Protein AF-A0A929DFJ7-F1 (afdb_monomer)

Nearest PDB structures (foldseek):
  2a3v-assembly1_A  TM=4.632E-01  e=2.249E-17  Vibrio cholerae O1 biovar El Tor str. N16961
  2a3v-assembly1_C  TM=4.633E-01  e=2.685E-17  Vibrio cholerae O1 biovar El Tor str. N16961
  2a3v-assembly1_D  TM=4.480E-01  e=7.771E-17  Vibrio cholerae O1 biovar El Tor str. N16961
  5hxy-assembly5_E  TM=3.734E-01  e=2.851E-05  Thermoplasma acidophilum DSM 1728
  3qne-assembly1_A  TM=3.179E-01  e=8.257E+00  Candida albicans

Structure (mmCIF, N/CA/C/O backbone):
data_AF-A0A929DFJ7-F1
#
_entry.id   AF-A0A929DFJ7-F1
#
loop_
_atom_site.group_PDB
_atom_site.id
_atom_site.type_symbol
_atom_site.label_atom_id
_atom_site.label_alt_id
_atom_site.label_comp_id
_atom_site.label_asym_id
_atom_site.label_entity_id
_atom_site.label_seq_id
_atom_site.pdbx_PDB_ins_code
_atom_site.Cartn_x
_atom_site.Cartn_y
_atom_site.Cartn_z
_atom_site.occupancy
_atom_site.B_iso_or_equiv
_atom_site.auth_seq_id
_atom_site.auth_comp_id
_atom_site.auth_asym_id
_atom_site.auth_atom_id
_atom_site.pdbx_PDB_model_num
ATOM 1 N N . MET A 1 1 ? -29.737 11.968 13.300 1.00 47.75 1 MET A N 1
ATOM 2 C CA . MET A 1 1 ? -29.524 11.454 14.674 1.00 47.75 1 MET A CA 1
ATOM 3 C C . MET A 1 1 ? -29.136 12.636 15.548 1.00 47.75 1 MET A C 1
ATOM 5 O O . MET A 1 1 ? -28.123 13.249 15.239 1.00 47.75 1 MET A O 1
ATOM 9 N N . LYS A 1 2 ? -29.942 12.999 16.561 1.00 43.44 2 LYS A N 1
ATOM 10 C CA . LYS A 1 2 ? -29.538 13.991 17.579 1.00 43.44 2 LYS A CA 1
ATOM 11 C C . LYS A 1 2 ? -28.162 13.581 18.127 1.00 43.44 2 LYS A C 1
ATOM 13 O O . LYS A 1 2 ? -27.979 12.415 18.476 1.00 43.44 2 LYS A O 1
ATOM 18 N N . GLY A 1 3 ? -27.198 14.500 18.075 1.00 60.75 3 GLY A N 1
ATOM 19 C CA . GLY A 1 3 ? -25.785 14.231 18.338 1.00 60.75 3 GLY A CA 1
ATOM 20 C C . GLY A 1 3 ? -25.568 13.772 19.775 1.00 60.75 3 GLY A C 1
ATOM 21 O O . GLY A 1 3 ? -25.899 14.485 20.719 1.00 60.75 3 GLY A O 1
ATOM 22 N N . SER A 1 4 ? -25.063 12.549 19.954 1.00 79.44 4 SER A N 1
ATOM 23 C CA . SER A 1 4 ? -24.524 12.142 21.250 1.00 79.44 4 SER A CA 1
ATOM 24 C C . SER A 1 4 ? -23.333 13.047 21.546 1.00 79.44 4 SER A C 1
ATOM 26 O O . SER A 1 4 ? -22.370 13.040 20.776 1.00 79.44 4 SER A O 1
ATOM 28 N N . LYS A 1 5 ? -23.386 13.785 22.665 1.00 86.69 5 LYS A N 1
ATOM 29 C CA . LYS A 1 5 ? -22.307 14.689 23.106 1.00 86.69 5 LYS A CA 1
ATOM 30 C C . LYS A 1 5 ? -20.941 13.993 23.099 1.00 86.69 5 LYS A C 1
ATOM 32 O O . LYS A 1 5 ? -19.937 14.602 22.750 1.00 86.69 5 LYS A O 1
ATOM 37 N N . PHE A 1 6 ? -20.914 12.697 23.419 1.00 88.25 6 PHE A N 1
ATOM 38 C CA . PHE A 1 6 ? -19.699 11.889 23.370 1.00 88.25 6 PHE A CA 1
ATOM 39 C C . PHE A 1 6 ? -19.176 11.688 21.940 1.00 88.25 6 PHE A C 1
ATOM 41 O O . PHE A 1 6 ? -17.994 11.895 21.685 1.00 88.25 6 PHE A O 1
ATOM 48 N N . LEU A 1 7 ? -20.042 11.331 20.986 1.00 89.44 7 LEU A N 1
ATOM 49 C CA . LEU A 1 7 ? -19.624 11.146 19.591 1.00 89.44 7 LEU A CA 1
ATOM 50 C C . LEU A 1 7 ? -19.172 12.460 18.948 1.00 89.44 7 LEU A C 1
ATOM 52 O O . LEU A 1 7 ? -18.262 12.444 18.123 1.00 89.44 7 LEU A O 1
ATOM 56 N N . ASP A 1 8 ? -19.778 13.585 19.324 1.00 91.25 8 ASP A N 1
ATOM 57 C CA . ASP A 1 8 ? -19.361 14.905 18.846 1.00 91.25 8 ASP A CA 1
ATOM 58 C C . ASP A 1 8 ? -17.976 15.282 19.379 1.00 91.25 8 ASP A C 1
ATOM 60 O O . ASP A 1 8 ? -17.119 15.696 18.599 1.00 91.25 8 ASP A O 1
ATOM 64 N N . HIS A 1 9 ? -17.702 15.003 20.656 1.00 91.44 9 HIS A N 1
ATOM 65 C CA . HIS A 1 9 ? -16.363 15.161 21.220 1.00 91.44 9 HIS A CA 1
ATOM 66 C C . HIS A 1 9 ? -15.326 14.256 20.532 1.00 91.44 9 HIS A C 1
ATOM 68 O O . HIS A 1 9 ? -14.227 14.697 20.202 1.00 91.44 9 HIS A O 1
ATOM 74 N N . VAL A 1 10 ? -15.671 12.998 20.225 1.00 92.19 10 VAL A N 1
ATOM 75 C CA . VAL A 1 10 ? -14.776 12.101 19.470 1.00 92.19 10 VAL A CA 1
ATOM 76 C C . VAL A 1 10 ? -14.463 12.679 18.085 1.00 92.19 10 VAL A C 1
ATOM 78 O O . VAL A 1 10 ? -13.304 12.661 17.671 1.00 92.19 10 VAL A O 1
ATOM 81 N N . ARG A 1 11 ? -15.458 13.224 17.367 1.00 93.19 11 ARG A N 1
ATOM 82 C CA . ARG A 1 11 ? -15.234 13.878 16.063 1.00 93.19 11 ARG A CA 1
ATOM 83 C C . ARG A 1 11 ? -14.293 15.069 16.183 1.00 93.19 11 ARG A C 1
ATOM 85 O O . ARG A 1 11 ? -13.397 15.208 15.355 1.00 93.19 11 ARG A O 1
ATOM 92 N N . GLU A 1 12 ? -14.479 15.900 17.202 1.00 92.56 12 GLU A N 1
ATOM 93 C CA . GLU A 1 12 ? -13.611 17.043 17.475 1.00 92.56 12 GLU A CA 1
ATOM 94 C C . GLU A 1 12 ? -12.159 16.593 17.676 1.00 92.56 12 GLU A C 1
ATOM 96 O O . GLU A 1 12 ? -11.268 17.057 16.970 1.00 92.56 12 GLU A O 1
ATOM 101 N N . VAL A 1 13 ? -11.924 15.593 18.532 1.00 92.81 13 VAL A N 1
ATOM 102 C CA . VAL A 1 13 ? -10.574 15.060 18.777 1.00 92.81 13 VAL A CA 1
ATOM 103 C C . VAL A 1 13 ? -9.962 14.457 17.506 1.00 92.81 13 VAL A C 1
ATOM 105 O O . VAL A 1 13 ? -8.772 14.656 17.247 1.00 92.81 13 VAL A O 1
ATOM 108 N N . ILE A 1 14 ? -10.743 13.753 16.677 1.00 92.38 14 ILE A N 1
ATOM 109 C CA . ILE A 1 14 ? -10.272 13.221 15.384 1.00 92.38 14 ILE A CA 1
ATOM 110 C C . ILE A 1 14 ? -9.817 14.359 14.460 1.00 92.38 14 ILE A C 1
ATOM 112 O O . ILE A 1 14 ? 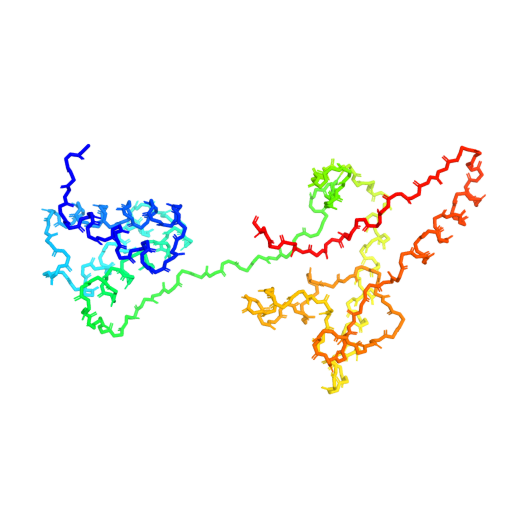-8.740 14.268 13.862 1.00 92.38 14 ILE A O 1
ATOM 116 N N . ARG A 1 15 ? -10.601 15.438 14.369 1.00 92.00 15 ARG A N 1
ATOM 117 C CA . ARG A 1 15 ? -10.291 16.603 13.527 1.00 92.00 15 ARG A CA 1
ATOM 118 C C . ARG A 1 15 ? -9.073 17.371 14.028 1.00 92.00 15 ARG A C 1
ATOM 120 O O . ARG A 1 15 ? -8.226 17.730 13.216 1.00 92.00 15 ARG A O 1
ATOM 127 N N . THR A 1 16 ? -8.928 17.535 15.342 1.00 91.06 16 THR A N 1
ATOM 128 C CA . THR A 1 16 ? -7.747 18.159 15.964 1.00 91.06 16 THR A CA 1
ATOM 129 C C . THR A 1 16 ? -6.472 17.349 15.723 1.00 91.06 16 THR A C 1
ATOM 131 O O . THR A 1 16 ? -5.389 17.911 15.623 1.00 91.06 16 THR A O 1
ATOM 134 N N . ASN A 1 17 ? -6.581 16.027 15.557 1.00 87.81 17 ASN A N 1
ATOM 135 C CA . ASN A 1 17 ? -5.455 15.176 15.157 1.00 87.81 17 ASN A CA 1
ATOM 136 C C . ASN A 1 17 ? -5.257 15.117 13.623 1.00 87.81 17 ASN A C 1
ATOM 138 O O . ASN A 1 17 ? -4.502 14.273 13.141 1.00 87.81 17 ASN A O 1
ATOM 142 N N . HIS A 1 18 ? -5.920 15.992 12.856 1.00 86.44 18 HIS A N 1
ATOM 143 C CA . HIS A 1 18 ? -5.807 16.124 11.397 1.00 86.44 18 HIS A CA 1
ATOM 144 C C . HIS A 1 18 ? -6.069 14.832 10.607 1.00 86.44 18 HIS A C 1
ATOM 146 O O . HIS A 1 18 ? -5.532 14.630 9.514 1.00 86.44 18 HIS A O 1
ATOM 152 N N . PHE A 1 19 ? -6.908 13.940 11.133 1.00 85.62 19 PHE A N 1
ATOM 153 C CA . PHE A 1 19 ? -7.337 12.772 10.373 1.00 85.62 19 PHE A CA 1
ATOM 154 C C . PHE A 1 19 ? -8.293 13.165 9.243 1.00 85.62 19 PHE A C 1
ATOM 156 O O . PHE A 1 19 ? -9.029 14.149 9.321 1.00 85.62 19 PHE A O 1
ATOM 163 N N . SER A 1 20 ? -8.308 12.359 8.179 1.00 87.88 20 SER A N 1
ATOM 164 C CA . SER A 1 20 ? -9.220 12.576 7.057 1.00 87.88 20 SER A CA 1
ATOM 165 C C . SER A 1 20 ? -10.680 12.386 7.475 1.00 87.88 20 SER A C 1
ATOM 167 O O . SER A 1 20 ? -11.007 11.553 8.324 1.00 87.88 20 SER A O 1
ATOM 169 N N . TYR A 1 21 ? -11.591 13.060 6.774 1.00 86.56 21 TYR A N 1
ATOM 170 C CA . TYR A 1 21 ? -13.033 12.890 6.974 1.00 86.56 21 TYR A CA 1
ATOM 171 C C . TYR A 1 21 ? -13.514 11.438 6.768 1.00 86.56 21 TYR A C 1
ATOM 173 O O . TYR A 1 21 ? -14.441 10.968 7.429 1.00 86.56 21 TYR A O 1
ATOM 181 N N . SER A 1 22 ? -12.860 10.681 5.881 1.00 82.69 22 SER A N 1
ATOM 182 C CA . SER A 1 22 ? -13.127 9.247 5.710 1.00 82.69 22 SER A CA 1
ATOM 183 C C . SER A 1 22 ? -12.739 8.422 6.943 1.00 82.69 22 SER A C 1
ATOM 185 O O . SER A 1 22 ? -13.452 7.479 7.298 1.00 82.69 22 SER A O 1
ATOM 187 N N . THR A 1 23 ? -11.652 8.795 7.623 1.00 88.12 23 THR A N 1
ATOM 188 C CA . THR A 1 2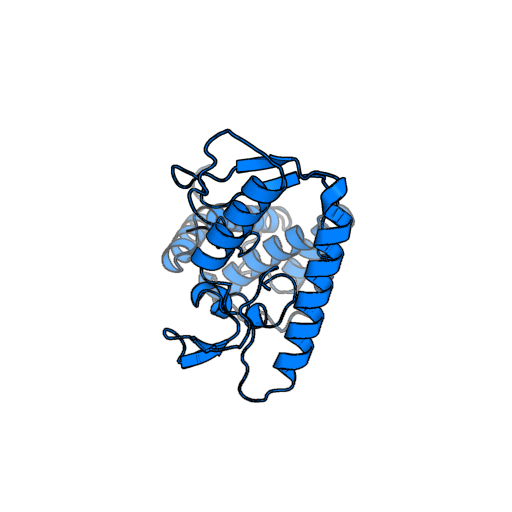3 ? -11.221 8.166 8.879 1.00 88.12 23 THR A CA 1
ATOM 189 C C . THR A 1 23 ? -12.208 8.490 9.994 1.00 88.12 23 THR A C 1
ATOM 191 O O . THR A 1 23 ? -12.644 7.574 10.683 1.00 88.12 23 THR A O 1
ATOM 194 N N . GLU A 1 24 ? -12.655 9.749 10.095 1.00 92.00 24 GLU A N 1
ATOM 195 C CA . GLU A 1 24 ? -13.706 10.169 11.035 1.00 92.00 24 GLU A CA 1
ATOM 196 C C . GLU A 1 24 ? -14.967 9.310 10.887 1.00 92.00 24 GLU A C 1
ATOM 198 O O . GLU A 1 24 ? -15.411 8.690 11.853 1.00 92.00 24 GLU A O 1
ATOM 203 N N . LYS A 1 25 ? -15.510 9.199 9.666 1.00 92.56 25 LYS A N 1
ATOM 204 C CA . LYS A 1 25 ? -16.691 8.363 9.397 1.00 92.56 25 LYS A CA 1
ATOM 205 C C . LYS A 1 25 ? -16.478 6.917 9.831 1.00 92.56 25 LYS A C 1
ATOM 207 O O . LYS A 1 25 ? -17.328 6.348 10.512 1.00 92.56 25 LYS A O 1
ATOM 212 N N . THR A 1 26 ? -15.344 6.339 9.444 1.00 93.62 26 THR A N 1
ATOM 213 C CA . THR A 1 26 ? -15.020 4.938 9.734 1.00 93.62 26 THR A CA 1
ATOM 214 C C . THR A 1 26 ? -14.926 4.696 11.238 1.00 93.62 26 THR A C 1
ATOM 216 O O . THR A 1 26 ? -15.515 3.746 11.748 1.00 93.62 26 THR A O 1
ATOM 219 N N . TYR A 1 27 ? -14.240 5.578 11.964 1.00 94.56 27 TYR A N 1
ATOM 220 C CA . TYR A 1 27 ? -14.013 5.427 13.399 1.00 94.56 27 TYR A CA 1
ATOM 221 C C . TYR A 1 27 ? -15.307 5.589 14.188 1.00 94.56 27 TYR A C 1
ATOM 223 O O . TYR A 1 27 ? -15.597 4.776 15.063 1.00 94.56 27 TYR A O 1
ATOM 231 N N . ILE A 1 28 ? -16.128 6.579 13.830 1.00 94.75 28 ILE A N 1
ATOM 232 C CA . ILE A 1 28 ? -17.435 6.783 14.458 1.00 94.75 28 ILE A CA 1
ATOM 233 C C . ILE A 1 28 ? -18.355 5.581 14.224 1.00 94.75 28 ILE A C 1
ATOM 235 O O . ILE A 1 28 ? -19.050 5.167 15.148 1.00 94.75 28 ILE A O 1
ATOM 239 N N . ILE A 1 29 ? -18.345 4.984 13.027 1.00 94.81 29 ILE A N 1
ATOM 240 C CA . ILE A 1 29 ? -19.134 3.777 12.743 1.00 94.81 29 ILE A CA 1
ATOM 241 C C . ILE A 1 29 ? -18.686 2.606 13.624 1.00 94.81 29 ILE A C 1
ATOM 243 O O . ILE A 1 29 ? -19.536 1.905 14.175 1.00 94.81 29 ILE A O 1
ATOM 247 N N . TRP A 1 30 ? -17.378 2.382 13.773 1.00 96.00 30 TRP A N 1
ATOM 248 C CA . TRP A 1 30 ? -16.870 1.290 14.608 1.00 96.00 30 TRP A CA 1
ATOM 249 C C . TRP A 1 30 ? -17.153 1.502 16.090 1.00 96.00 30 TRP A C 1
ATOM 251 O O . TRP A 1 30 ? -17.628 0.578 16.744 1.00 96.00 30 TRP A O 1
ATOM 261 N N . LEU A 1 31 ? -16.960 2.721 16.590 1.00 94.44 31 LEU A N 1
ATOM 262 C CA . LEU A 1 31 ? -17.297 3.081 17.964 1.00 94.44 31 LEU A CA 1
ATOM 263 C C . LEU A 1 31 ? -18.794 2.904 18.243 1.00 94.44 31 LEU A C 1
ATOM 265 O O . LEU A 1 31 ? -19.176 2.341 19.261 1.00 94.44 31 LEU A O 1
ATOM 269 N N . TYR A 1 32 ? -19.652 3.339 17.320 1.00 93.19 32 TYR A N 1
ATOM 270 C CA . TYR A 1 32 ? -21.097 3.172 1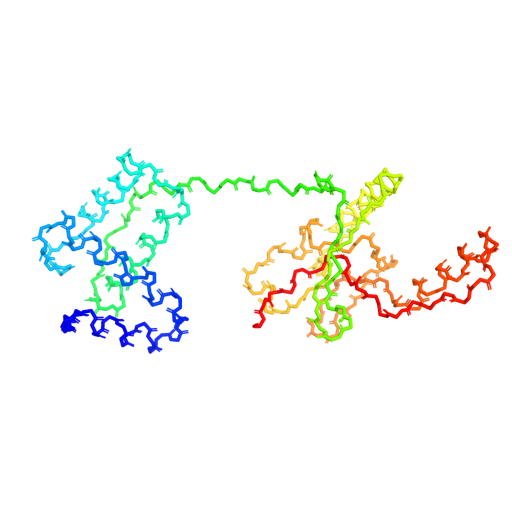7.455 1.00 93.19 32 TYR A CA 1
ATOM 271 C C . TYR A 1 32 ? -21.507 1.694 17.497 1.00 93.19 32 TYR A C 1
ATOM 273 O O . TYR A 1 32 ? -22.329 1.306 18.323 1.00 93.19 32 TYR A O 1
ATOM 281 N N . ARG A 1 33 ? -20.907 0.854 16.643 1.00 94.12 33 ARG A N 1
ATOM 282 C CA . ARG A 1 33 ? -21.143 -0.599 16.645 1.00 94.12 33 ARG A CA 1
ATOM 283 C C . ARG A 1 33 ? -20.689 -1.258 17.943 1.00 94.12 33 ARG A C 1
ATOM 285 O O . ARG A 1 33 ? -21.398 -2.125 18.435 1.00 94.12 33 ARG A O 1
ATOM 292 N N . PHE A 1 34 ? -19.551 -0.833 18.481 1.00 94.75 34 PHE A N 1
ATOM 293 C CA . PHE A 1 34 ? -19.037 -1.310 19.761 1.00 94.75 34 PHE A CA 1
ATOM 294 C C . PHE A 1 34 ? -19.986 -0.969 20.917 1.00 94.75 34 PHE A C 1
ATOM 296 O O . PHE A 1 34 ? -20.377 -1.855 21.665 1.00 94.75 34 PHE A O 1
ATOM 303 N N . ILE A 1 35 ? -20.447 0.285 20.995 1.00 93.31 35 ILE A N 1
ATOM 304 C CA . ILE A 1 35 ? -21.404 0.732 22.020 1.00 93.31 35 ILE A CA 1
ATOM 305 C C . ILE A 1 35 ? -22.721 -0.048 21.926 1.00 93.31 35 ILE A C 1
ATOM 307 O O . ILE A 1 35 ? -23.288 -0.427 22.942 1.00 93.31 35 ILE A O 1
ATOM 311 N N . ILE A 1 36 ? -23.227 -0.303 20.715 1.00 93.25 36 ILE A N 1
ATOM 312 C CA . ILE A 1 36 ? -24.459 -1.089 20.541 1.00 93.25 36 ILE A CA 1
ATOM 313 C C . ILE A 1 36 ? -24.272 -2.544 20.958 1.00 93.25 36 ILE A C 1
ATOM 315 O O . ILE A 1 36 ? -25.187 -3.111 21.546 1.00 93.25 36 ILE A O 1
ATOM 319 N N . PHE A 1 37 ? -23.128 -3.143 20.629 1.00 94.12 37 PHE A N 1
ATOM 320 C CA . PHE A 1 37 ? -22.833 -4.530 20.974 1.00 94.12 37 PHE A CA 1
ATOM 321 C C . PHE A 1 37 ? -22.843 -4.747 22.494 1.00 94.12 37 PHE A C 1
ATOM 323 O O . PHE A 1 37 ? -23.408 -5.728 22.960 1.00 94.12 37 PHE A O 1
ATOM 330 N N . HIS A 1 38 ? -22.339 -3.773 23.252 1.00 94.19 38 HIS A N 1
ATOM 331 C CA . HIS A 1 38 ? -22.349 -3.766 24.718 1.00 94.19 38 HIS A CA 1
ATOM 332 C C . HIS A 1 38 ? -23.559 -3.026 25.303 1.00 94.19 38 HIS A C 1
ATOM 334 O O . HIS A 1 38 ? -23.442 -2.252 26.244 1.00 94.19 38 HIS A O 1
ATOM 340 N N . ASN A 1 39 ? -24.744 -3.198 24.707 1.00 91.50 39 ASN A N 1
ATOM 341 C CA . ASN A 1 39 ? -26.024 -2.704 25.242 1.00 91.50 39 ASN A CA 1
ATOM 342 C C . ASN A 1 39 ? -26.085 -1.201 25.590 1.00 91.50 39 ASN A C 1
ATOM 344 O O . ASN A 1 39 ? -26.872 -0.781 26.437 1.00 91.50 39 ASN A O 1
ATOM 348 N N . LYS A 1 40 ? -25.335 -0.364 24.864 1.00 88.81 40 LYS A N 1
ATOM 349 C CA . LYS A 1 40 ? -25.212 1.091 25.072 1.00 88.81 40 LYS A CA 1
ATOM 350 C C . LYS A 1 40 ? -24.476 1.495 26.352 1.00 88.81 40 LYS A C 1
ATOM 352 O O . LYS A 1 40 ? -24.623 2.642 26.780 1.00 88.81 40 LYS A O 1
ATOM 357 N N . GLU A 1 41 ? -23.661 0.612 26.917 1.00 88.94 41 GLU A N 1
ATOM 358 C CA . GLU A 1 41 ? -22.730 0.984 27.977 1.00 88.94 41 GLU A CA 1
ATOM 359 C C . GLU A 1 41 ? -21.721 2.032 27.494 1.00 88.94 41 GLU A C 1
ATOM 361 O O . GLU A 1 41 ? -21.401 2.150 26.301 1.00 88.94 41 GLU A O 1
ATOM 366 N N . HIS A 1 42 ? -21.246 2.858 28.426 1.00 88.62 42 HIS A N 1
ATOM 367 C CA . HIS A 1 42 ? -20.310 3.915 28.090 1.00 88.62 42 HIS A CA 1
ATOM 368 C C . HIS A 1 42 ? -18.893 3.328 27.954 1.00 88.62 42 HIS A C 1
ATOM 370 O O . HIS A 1 42 ? -18.428 2.655 28.868 1.00 88.62 42 HIS A O 1
ATOM 376 N N . PRO A 1 43 ? -18.118 3.651 26.896 1.00 88.88 43 PRO A N 1
ATOM 377 C CA . PRO A 1 43 ? -16.746 3.145 26.711 1.00 88.88 43 PRO A CA 1
ATOM 378 C C . PRO A 1 43 ? -15.723 3.497 27.800 1.00 88.88 43 PRO A C 1
ATOM 380 O O . PRO A 1 43 ? -14.557 3.158 27.665 1.00 88.88 43 PRO A O 1
ATOM 383 N N . LYS A 1 44 ? -16.125 4.222 28.848 1.00 88.06 44 LYS A N 1
ATOM 384 C CA . LYS A 1 44 ? -15.271 4.501 30.011 1.00 88.06 44 LYS A CA 1
ATOM 385 C C . LYS A 1 44 ? -15.318 3.363 31.024 1.00 88.06 44 LYS A C 1
ATOM 387 O O . LYS A 1 44 ? -14.326 3.150 31.706 1.00 88.06 44 LYS A O 1
ATOM 392 N N . ASP A 1 45 ? -16.446 2.663 31.076 1.00 87.69 45 ASP A N 1
ATOM 393 C CA . ASP A 1 45 ? -16.709 1.565 32.008 1.00 87.69 45 ASP A CA 1
ATOM 394 C C . ASP A 1 45 ? -16.333 0.207 31.391 1.00 87.69 45 ASP A C 1
ATOM 396 O O . ASP A 1 45 ? -16.306 -0.811 32.070 1.00 87.69 45 ASP A O 1
ATOM 400 N N . MET A 1 46 ? -15.994 0.210 30.099 1.00 87.44 46 MET A N 1
ATOM 401 C CA . MET A 1 46 ? -15.537 -0.944 29.334 1.00 87.44 46 MET A CA 1
ATOM 402 C C . MET A 1 46 ? -14.020 -0.883 29.153 1.00 87.44 46 MET A C 1
ATOM 404 O O . MET A 1 46 ? -13.484 0.183 28.848 1.00 87.44 46 MET A O 1
ATOM 408 N N . GLY A 1 47 ? -13.329 -2.011 29.272 1.00 84.50 47 GLY A N 1
ATOM 409 C CA . GLY A 1 47 ? -11.879 -2.128 29.168 1.00 84.50 47 GLY A CA 1
ATOM 410 C C . GLY A 1 47 ? -11.420 -3.080 28.063 1.00 84.50 47 GLY A C 1
ATOM 411 O O . GLY A 1 47 ? -12.003 -3.186 26.982 1.00 84.50 47 GLY A O 1
ATOM 412 N N . THR A 1 48 ? -10.299 -3.753 28.316 1.00 84.25 48 THR A N 1
ATOM 413 C CA . THR A 1 48 ? -9.637 -4.647 27.353 1.00 84.25 48 THR A CA 1
ATOM 414 C C . THR A 1 48 ? -10.478 -5.880 27.019 1.00 84.25 48 THR A C 1
ATOM 416 O O . THR A 1 48 ? -10.483 -6.330 25.869 1.00 84.25 48 THR A O 1
ATOM 419 N N . LYS A 1 49 ? -11.227 -6.394 28.000 1.00 87.56 49 LYS A N 1
ATOM 420 C CA . LYS A 1 49 ? -12.094 -7.568 27.867 1.00 87.56 49 LYS A CA 1
ATOM 421 C C . LYS A 1 49 ? -13.204 -7.330 26.842 1.00 87.56 49 LYS A C 1
ATOM 423 O O . LYS A 1 49 ? -13.336 -8.092 25.887 1.00 87.56 49 LYS A O 1
ATOM 428 N N . GLU A 1 50 ? -13.918 -6.221 26.970 1.00 91.12 50 GLU A N 1
ATOM 429 C CA . GLU A 1 50 ? -15.054 -5.848 26.127 1.00 91.12 50 GLU A CA 1
ATOM 430 C C . GLU A 1 50 ? -14.608 -5.583 24.683 1.00 91.12 50 GLU A C 1
ATOM 432 O O . GLU A 1 50 ? -15.295 -5.948 23.722 1.00 91.12 50 GLU A O 1
ATOM 437 N N . ILE A 1 51 ? -13.423 -4.984 24.504 1.00 89.75 51 ILE A N 1
ATOM 438 C CA . ILE A 1 51 ? -12.804 -4.815 23.182 1.00 89.75 51 ILE A CA 1
ATOM 439 C C . ILE A 1 51 ? -12.510 -6.187 22.562 1.00 89.75 51 ILE A C 1
ATOM 441 O O . ILE A 1 51 ? -12.797 -6.399 21.381 1.00 89.75 51 ILE A O 1
ATOM 445 N N . SER A 1 52 ? -11.960 -7.125 23.339 1.00 88.81 52 SER A N 1
ATOM 446 C CA . SER A 1 52 ? -11.624 -8.467 22.857 1.00 88.81 52 SER A CA 1
ATOM 447 C C . SER A 1 52 ? -12.852 -9.279 22.456 1.00 88.81 52 SER A C 1
ATOM 449 O O . SER A 1 52 ? -12.875 -9.880 21.377 1.00 88.81 52 SER A O 1
ATOM 451 N N . GLU A 1 53 ? -13.910 -9.228 23.261 1.00 91.31 53 GLU A N 1
ATOM 452 C CA . GLU A 1 53 ? -15.191 -9.866 22.957 1.00 91.31 53 GLU A CA 1
ATOM 453 C C . GLU A 1 53 ? -15.785 -9.320 21.654 1.00 91.31 53 GLU A C 1
ATOM 455 O O . GLU A 1 53 ? -16.134 -10.090 20.756 1.00 91.31 53 GLU A O 1
ATOM 460 N N . PHE A 1 54 ? -15.794 -7.995 21.478 1.00 93.06 54 PHE A N 1
ATOM 461 C CA . PHE A 1 54 ? -16.293 -7.375 20.252 1.00 93.06 54 PHE A CA 1
ATOM 462 C C . PHE A 1 54 ? -15.468 -7.757 19.015 1.00 93.06 54 PHE A C 1
ATOM 464 O O . PHE A 1 54 ? -16.020 -8.073 17.958 1.00 93.06 54 PHE A O 1
ATOM 471 N N . LEU A 1 55 ? -14.135 -7.754 19.112 1.00 90.44 55 LEU A N 1
ATOM 472 C CA . LEU A 1 55 ? -13.272 -8.135 17.991 1.00 90.44 55 LEU A CA 1
ATOM 473 C C . LEU A 1 55 ? -13.381 -9.626 17.654 1.00 90.44 55 LEU A C 1
ATOM 475 O O . LEU A 1 55 ? -13.261 -9.984 16.478 1.00 90.44 55 LEU A O 1
ATOM 479 N N . THR A 1 56 ? -13.635 -10.475 18.651 1.00 90.44 56 THR A N 1
ATOM 480 C CA . THR A 1 56 ? -13.891 -11.910 18.470 1.00 90.44 56 THR A CA 1
ATOM 481 C C . THR A 1 56 ? -15.237 -12.139 17.790 1.00 90.44 56 THR A C 1
ATOM 483 O O . THR A 1 56 ? -15.293 -12.861 16.794 1.00 90.44 56 THR A O 1
ATOM 486 N N . TYR A 1 57 ? -16.292 -11.441 18.221 1.00 92.25 57 TYR A N 1
ATOM 487 C CA . TYR A 1 57 ? -17.599 -11.424 17.554 1.00 92.25 57 TYR A CA 1
ATOM 488 C C . TYR A 1 57 ? -17.477 -11.037 16.070 1.00 92.25 57 TYR A C 1
ATOM 490 O O . TYR A 1 57 ? -18.035 -11.694 15.185 1.00 92.25 57 TYR A O 1
ATOM 498 N N . LEU A 1 58 ? -16.684 -10.004 15.761 1.00 91.81 58 LEU A N 1
ATOM 499 C CA . LEU A 1 58 ? -16.454 -9.596 14.375 1.00 91.81 58 LEU A CA 1
ATOM 500 C C . LEU A 1 58 ? -15.776 -10.698 13.542 1.00 91.81 58 LEU A C 1
ATOM 502 O O . LEU A 1 58 ? -16.148 -10.914 12.385 1.00 91.81 58 LEU A O 1
ATOM 506 N N . ALA A 1 59 ? -14.782 -11.381 14.107 1.00 86.38 59 ALA A N 1
ATOM 507 C CA . ALA A 1 59 ? -14.025 -12.409 13.399 1.00 86.38 59 ALA A CA 1
ATOM 508 C C . ALA A 1 59 ? -14.815 -13.713 13.218 1.00 86.38 59 ALA A C 1
ATOM 510 O O . ALA A 1 59 ? -14.811 -14.277 12.125 1.00 86.38 59 ALA A O 1
ATOM 511 N N . VAL A 1 60 ? -15.493 -14.186 14.267 1.00 86.81 60 VAL A N 1
ATOM 512 C CA . VAL A 1 60 ? -16.132 -15.509 14.293 1.00 86.81 60 VAL A CA 1
ATOM 513 C C . VAL A 1 60 ? -17.553 -15.449 13.740 1.00 86.81 60 VAL A C 1
ATOM 515 O O . VAL A 1 60 ? -17.875 -16.162 12.789 1.00 86.81 60 VAL A O 1
ATOM 518 N N . GLU A 1 61 ? -18.396 -14.570 14.281 1.00 86.81 61 GLU A N 1
ATOM 519 C CA . GLU A 1 61 ? -19.814 -14.515 13.912 1.00 86.81 61 GLU A CA 1
ATOM 520 C C . GLU A 1 61 ? -20.041 -13.700 12.643 1.00 86.81 61 GLU A C 1
ATOM 522 O O . GLU A 1 61 ? -20.738 -14.130 11.723 1.00 86.81 61 GLU A O 1
ATOM 527 N N . ARG A 1 62 ? -19.411 -12.523 12.550 1.00 90.38 62 ARG A N 1
ATOM 528 C CA . ARG A 1 62 ? -19.556 -11.645 11.376 1.00 90.38 62 ARG A CA 1
ATOM 529 C C . ARG A 1 62 ? -18.612 -11.996 10.232 1.00 90.38 62 ARG A C 1
ATOM 531 O O . ARG A 1 62 ? -18.759 -11.412 9.157 1.00 90.38 62 ARG A O 1
ATOM 538 N N . LYS A 1 63 ? -17.670 -12.923 10.451 1.00 87.44 63 LYS A N 1
ATOM 539 C CA . LYS A 1 63 ? -16.699 -13.420 9.460 1.00 87.44 63 LYS A CA 1
ATOM 540 C C . LYS A 1 63 ? -16.010 -12.291 8.685 1.00 87.44 63 LYS A C 1
ATOM 542 O O . LYS A 1 63 ? -15.815 -12.380 7.471 1.00 87.44 63 LYS A O 1
ATOM 547 N N . VAL A 1 64 ? -15.689 -11.184 9.364 1.00 87.44 64 VAL A N 1
ATOM 548 C CA . VAL A 1 64 ? -15.094 -10.022 8.692 1.00 87.44 64 VAL A CA 1
ATOM 549 C C . VAL A 1 64 ? -13.651 -10.301 8.279 1.00 87.44 64 VAL A C 1
ATOM 551 O O . VAL A 1 64 ? -12.944 -11.099 8.890 1.00 87.44 64 VAL A O 1
ATOM 554 N N . SER A 1 65 ? -13.178 -9.596 7.249 1.00 84.06 65 SER A N 1
ATOM 555 C CA . SER A 1 65 ? -11.779 -9.704 6.836 1.00 84.06 65 SER A CA 1
ATOM 556 C C . SER A 1 65 ? -10.821 -9.187 7.917 1.00 84.06 65 SER A C 1
ATOM 558 O O . SER A 1 65 ? -11.149 -8.264 8.667 1.00 84.06 65 SER A O 1
ATOM 560 N N . ALA A 1 66 ? -9.583 -9.685 7.896 1.00 81.75 66 ALA A N 1
ATOM 561 C CA . ALA A 1 66 ? -8.465 -9.189 8.702 1.00 81.75 66 ALA A CA 1
ATOM 562 C C . ALA A 1 66 ? -8.338 -7.653 8.688 1.00 81.75 66 ALA A C 1
ATOM 564 O O . ALA A 1 66 ? -8.159 -7.005 9.716 1.00 81.75 66 ALA A O 1
ATOM 565 N N . SER A 1 67 ? -8.468 -7.045 7.503 1.00 79.69 67 SER A N 1
ATOM 566 C CA . SER A 1 67 ? -8.363 -5.592 7.344 1.00 79.69 67 SER A CA 1
ATOM 567 C C . SER A 1 67 ? -9.533 -4.856 7.996 1.00 79.69 67 SER A C 1
ATOM 569 O O . SER A 1 67 ? -9.337 -3.790 8.574 1.00 79.69 67 SER A O 1
ATOM 571 N N . THR A 1 68 ? -10.733 -5.429 7.931 1.00 90.12 68 THR A N 1
ATOM 572 C CA . THR A 1 68 ? -11.938 -4.877 8.555 1.00 90.12 68 THR A CA 1
ATOM 573 C C . THR A 1 68 ? -11.833 -4.920 10.080 1.00 90.12 68 THR A C 1
ATOM 575 O O . THR A 1 68 ? -12.116 -3.916 10.729 1.00 90.12 68 THR A O 1
ATOM 578 N N . GLN A 1 69 ? -11.357 -6.033 10.649 1.00 88.81 69 GLN A N 1
ATOM 579 C CA . GLN A 1 69 ? -11.103 -6.156 12.088 1.00 88.81 69 GLN A CA 1
ATOM 580 C C . GLN A 1 69 ? -10.037 -5.152 12.556 1.00 88.81 69 GLN A C 1
ATOM 582 O O . GLN A 1 69 ? -10.240 -4.459 13.550 1.00 88.81 69 GLN A O 1
ATOM 587 N N . ASN A 1 70 ? -8.951 -4.986 11.792 1.00 87.19 70 ASN A N 1
ATOM 588 C CA . ASN A 1 70 ? -7.910 -3.998 12.096 1.00 87.19 70 ASN A CA 1
ATOM 589 C C . ASN A 1 70 ? -8.441 -2.553 12.081 1.00 87.19 70 ASN A C 1
ATOM 591 O O . ASN A 1 70 ? -7.999 -1.733 12.880 1.00 87.19 70 ASN A O 1
ATOM 595 N N . GLN A 1 71 ? -9.393 -2.216 11.201 1.00 91.44 71 GLN A N 1
ATOM 596 C CA . GLN A 1 71 ? -10.037 -0.895 11.226 1.00 91.44 71 GLN A CA 1
ATOM 597 C C . GLN A 1 71 ? -10.844 -0.677 12.512 1.00 91.44 71 GLN A C 1
ATOM 599 O O . GLN A 1 71 ? -10.777 0.412 13.079 1.00 91.44 71 GLN A O 1
ATOM 604 N N . ALA A 1 72 ? -11.568 -1.700 12.979 1.00 92.75 72 ALA A N 1
ATOM 605 C CA . ALA A 1 72 ? -12.309 -1.642 14.236 1.00 92.75 72 ALA A CA 1
ATOM 606 C C . ALA A 1 72 ? -11.366 -1.487 15.440 1.00 92.75 72 ALA A C 1
ATOM 608 O O . ALA A 1 72 ? -11.551 -0.575 16.241 1.00 92.75 72 ALA A O 1
ATOM 609 N N . LEU A 1 73 ? -10.312 -2.307 15.515 1.00 90.81 73 LEU A N 1
ATOM 610 C CA . LEU A 1 73 ? -9.294 -2.229 16.566 1.00 90.81 73 LEU A CA 1
ATOM 611 C C . LEU A 1 73 ? -8.637 -0.844 16.612 1.00 90.81 73 LEU A C 1
ATOM 613 O O . LEU A 1 73 ? -8.578 -0.227 17.670 1.00 90.81 73 LEU A O 1
ATOM 617 N N . ASN A 1 74 ? -8.192 -0.321 15.466 1.00 90.31 74 ASN A N 1
ATOM 618 C CA . ASN A 1 74 ? -7.547 0.992 15.399 1.00 90.31 74 ASN A CA 1
ATOM 619 C C . ASN A 1 74 ? -8.487 2.130 15.820 1.00 90.31 74 ASN A C 1
ATOM 621 O O . ASN A 1 74 ? -8.045 3.075 16.473 1.00 90.31 74 ASN A O 1
ATOM 625 N N . ALA A 1 75 ? -9.773 2.042 15.464 1.00 93.00 75 ALA A N 1
ATOM 626 C CA . ALA A 1 75 ? -10.774 3.012 15.892 1.00 93.00 75 ALA A CA 1
ATOM 627 C C . ALA A 1 75 ? -10.954 3.000 17.417 1.00 93.00 75 ALA A C 1
ATOM 629 O O . ALA A 1 75 ? -10.922 4.059 18.042 1.00 93.00 75 ALA A O 1
ATOM 630 N N . LEU A 1 76 ? -11.087 1.815 18.021 1.00 92.12 76 LEU A N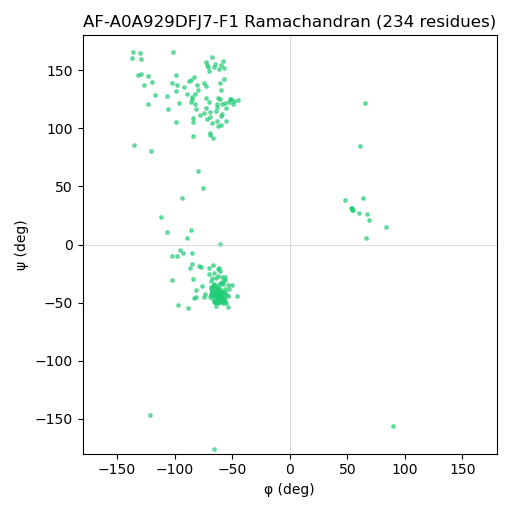 1
ATOM 631 C CA . LEU A 1 76 ? -11.239 1.669 19.471 1.00 92.12 76 LEU A CA 1
ATOM 632 C C . LEU A 1 76 ? -9.971 2.108 20.208 1.00 92.12 76 LEU A C 1
ATOM 634 O O . LEU A 1 76 ? -10.040 2.977 21.073 1.00 92.12 76 LEU A O 1
ATOM 638 N N . ALA A 1 77 ? -8.799 1.623 19.799 1.00 88.94 77 ALA A N 1
ATOM 639 C CA . ALA A 1 77 ? -7.521 2.017 20.386 1.00 88.94 77 ALA A CA 1
ATOM 640 C C . ALA A 1 77 ? -7.298 3.538 20.329 1.00 88.94 77 ALA A C 1
ATOM 642 O O . ALA A 1 77 ? -6.809 4.133 21.290 1.00 88.94 77 ALA A O 1
ATOM 643 N N . PHE A 1 78 ? -7.699 4.195 19.233 1.00 90.31 78 PHE A N 1
ATOM 644 C CA . PHE A 1 78 ? -7.664 5.653 19.137 1.00 90.31 78 PHE A CA 1
ATOM 645 C C . PHE A 1 78 ? -8.560 6.316 20.189 1.00 90.31 78 PHE A C 1
ATOM 647 O O . PHE A 1 78 ? -8.101 7.225 20.877 1.00 90.31 78 PHE A O 1
ATOM 654 N N . VAL A 1 79 ? -9.810 5.872 20.338 1.00 91.00 79 VAL A N 1
ATOM 655 C CA . VAL A 1 79 ? -10.757 6.457 21.302 1.00 91.00 79 VAL A CA 1
ATOM 656 C C . VAL A 1 79 ? -10.230 6.318 22.729 1.00 91.00 79 VAL A C 1
ATOM 658 O O . VAL A 1 79 ? -10.138 7.315 23.443 1.00 91.00 79 VAL A O 1
ATOM 661 N N . TYR A 1 80 ? -9.794 5.126 23.126 1.00 89.81 80 TYR A N 1
ATOM 662 C CA . TYR A 1 80 ? -9.269 4.900 24.473 1.00 89.81 80 TYR A CA 1
ATOM 663 C C . TYR A 1 80 ? -8.002 5.715 24.752 1.00 89.81 80 TYR A C 1
ATOM 665 O O . TYR A 1 80 ? -7.912 6.390 25.777 1.00 89.81 80 TYR A O 1
ATOM 673 N N . LYS A 1 81 ? -7.062 5.752 23.800 1.00 87.38 81 LYS A N 1
ATOM 674 C CA . LYS A 1 81 ? -5.784 6.456 23.968 1.00 87.38 81 LYS A CA 1
ATOM 675 C C . LYS A 1 81 ? -5.907 7.979 23.892 1.00 87.38 81 LYS A C 1
ATOM 677 O O . LYS A 1 81 ? -5.230 8.687 24.632 1.00 87.38 81 LYS A O 1
ATOM 682 N N . LYS A 1 82 ? -6.692 8.502 22.945 1.00 86.50 82 LYS A N 1
ATOM 683 C CA . LYS A 1 82 ? -6.719 9.937 22.604 1.00 86.50 82 LYS A CA 1
ATOM 684 C C . LYS A 1 82 ? -7.920 10.681 23.171 1.00 86.50 82 LYS A C 1
ATOM 686 O O . LYS A 1 82 ? -7.779 11.864 23.457 1.00 86.50 82 LYS A O 1
ATOM 691 N N . VAL A 1 83 ? -9.063 10.015 23.331 1.00 88.25 83 VAL A N 1
ATOM 692 C CA . VAL A 1 83 ? -10.293 10.640 23.842 1.00 88.25 83 VAL A CA 1
ATOM 693 C C . VAL A 1 83 ? -10.443 10.372 25.336 1.00 88.25 83 VAL A C 1
ATOM 695 O O . VAL A 1 83 ? -10.603 11.307 26.111 1.00 88.25 83 VAL A O 1
ATOM 698 N N . LEU A 1 84 ? -10.351 9.107 25.755 1.00 86.62 84 LEU A N 1
ATOM 699 C CA . LEU A 1 84 ? -10.566 8.721 27.155 1.00 86.62 84 LEU A CA 1
ATOM 700 C C . LEU A 1 84 ? -9.305 8.820 28.017 1.00 86.62 84 LEU A C 1
ATOM 702 O O . LEU A 1 84 ? -9.421 8.924 29.232 1.00 86.62 84 LEU A O 1
ATOM 706 N N . LYS A 1 85 ? -8.121 8.826 27.390 1.00 85.62 85 LYS A N 1
ATOM 707 C CA . LYS A 1 85 ? -6.807 8.829 28.056 1.00 85.62 85 LYS A CA 1
ATOM 708 C C . LYS A 1 85 ? -6.642 7.677 29.061 1.00 85.62 85 LYS A C 1
ATOM 710 O O . LYS A 1 85 ? -5.938 7.821 30.053 1.00 85.62 85 LYS A O 1
ATOM 715 N N . ILE A 1 86 ? -7.278 6.540 28.784 1.00 82.69 86 ILE A N 1
ATOM 716 C CA . ILE A 1 86 ? -7.162 5.317 29.581 1.00 82.69 86 ILE A CA 1
ATOM 717 C C . ILE A 1 86 ? -5.994 4.504 29.017 1.00 82.69 86 ILE A C 1
ATOM 719 O O . ILE A 1 86 ? -5.912 4.283 27.804 1.00 82.69 86 ILE A O 1
ATOM 723 N N . THR A 1 87 ? -5.078 4.078 29.886 1.00 72.38 87 THR A N 1
ATOM 724 C CA . THR A 1 87 ? -4.037 3.108 29.539 1.00 72.38 87 THR A CA 1
ATOM 725 C C . THR A 1 87 ? -4.682 1.737 29.445 1.00 72.38 87 THR A C 1
ATOM 727 O O . THR A 1 87 ? -5.188 1.215 30.432 1.00 72.38 87 THR A O 1
ATOM 730 N N . LEU A 1 88 ? -4.713 1.187 28.239 1.00 69.50 88 LEU A N 1
ATOM 731 C CA . LEU A 1 88 ? -5.118 -0.191 28.020 1.00 69.50 88 LEU A CA 1
ATOM 732 C C . LEU A 1 88 ? -3.903 -1.077 28.296 1.00 69.50 88 LEU A C 1
ATOM 734 O O . LEU A 1 88 ? -2.829 -0.790 27.760 1.00 69.50 88 LEU A O 1
ATOM 738 N N . ASP A 1 89 ? -4.077 -2.108 29.120 1.00 66.56 89 ASP A N 1
ATOM 739 C CA . ASP A 1 89 ? -3.047 -3.124 29.339 1.00 66.56 89 ASP A CA 1
ATOM 740 C C . ASP A 1 89 ? -2.694 -3.832 28.025 1.00 66.56 89 ASP A C 1
ATOM 742 O O . ASP A 1 89 ? -3.499 -3.867 27.086 1.00 66.56 89 ASP A O 1
ATOM 746 N N . ASP A 1 90 ? -1.468 -4.357 27.955 1.00 56.00 90 ASP A N 1
ATOM 747 C CA . ASP A 1 90 ? -0.900 -4.933 26.738 1.00 56.00 90 ASP A CA 1
ATOM 748 C C . ASP A 1 90 ? -1.821 -6.028 26.191 1.00 56.00 90 ASP A C 1
ATOM 750 O O . ASP A 1 90 ? -2.127 -7.027 26.845 1.00 56.00 90 ASP A O 1
ATOM 754 N N . PHE A 1 91 ? -2.331 -5.799 24.986 1.00 59.31 91 PHE A N 1
ATOM 755 C CA . PHE A 1 91 ? -3.316 -6.681 24.397 1.00 59.31 91 PHE A CA 1
ATOM 756 C C . PHE A 1 91 ? -2.640 -7.888 23.757 1.00 59.31 91 PHE A C 1
ATOM 758 O O . PHE A 1 91 ? -1.922 -7.740 22.767 1.00 59.31 91 PHE A O 1
ATOM 765 N N . ASP A 1 92 ? -2.977 -9.093 24.209 1.00 46.69 92 ASP A N 1
ATOM 766 C CA . ASP A 1 92 ? -2.616 -10.320 23.497 1.00 46.69 92 ASP A CA 1
ATOM 767 C C . ASP A 1 92 ? -3.592 -10.566 22.327 1.00 46.69 92 ASP A C 1
ATOM 769 O O . ASP A 1 92 ? -4.401 -11.497 22.304 1.00 46.69 92 ASP A O 1
ATOM 773 N N . PHE A 1 93 ? -3.597 -9.652 21.348 1.00 54.31 93 PHE A N 1
ATOM 774 C CA . PHE A 1 93 ? -4.390 -9.816 20.134 1.00 54.31 93 PHE A CA 1
ATOM 775 C C . PHE A 1 93 ? -3.624 -10.634 19.104 1.00 54.31 93 PHE A C 1
ATOM 777 O O . PHE A 1 93 ? -2.584 -10.224 18.583 1.00 54.31 93 PHE A O 1
ATOM 784 N N . LYS A 1 94 ? -4.227 -11.745 18.675 1.00 50.31 94 LYS A N 1
ATOM 785 C CA . LYS A 1 94 ? -3.818 -12.423 17.443 1.00 50.31 94 LYS A CA 1
ATOM 786 C C . LYS A 1 94 ? -4.136 -11.518 16.257 1.00 50.31 94 LYS A C 1
ATOM 788 O O . LYS A 1 94 ? -5.232 -11.569 15.703 1.00 50.31 94 LYS A O 1
ATOM 793 N N . HIS A 1 95 ? -3.170 -10.688 15.863 1.00 50.91 95 HIS A N 1
ATOM 794 C CA . HIS A 1 95 ? -3.249 -9.919 14.629 1.00 50.91 95 HIS A CA 1
ATOM 795 C C . HIS A 1 95 ? -3.654 -10.843 13.486 1.00 50.91 95 HIS A C 1
ATOM 797 O O . HIS A 1 95 ? -2.993 -11.849 13.206 1.00 50.91 95 HIS A O 1
ATOM 803 N N . ALA A 1 96 ? -4.742 -10.492 12.806 1.00 48.16 96 ALA A N 1
ATOM 804 C CA . ALA A 1 96 ? -5.150 -11.227 11.631 1.00 48.16 96 ALA A CA 1
ATOM 805 C C . ALA A 1 96 ? -4.004 -11.171 10.607 1.00 48.16 96 ALA A C 1
ATOM 807 O O . ALA A 1 96 ? -3.553 -10.083 10.230 1.00 48.16 96 ALA A O 1
ATOM 808 N N . LYS A 1 97 ? -3.490 -12.349 10.215 1.00 50.03 97 LYS A N 1
ATOM 809 C CA . LYS A 1 97 ? -2.315 -12.469 9.341 1.00 50.03 97 LYS A CA 1
ATOM 810 C C . LYS A 1 97 ? -2.502 -11.570 8.124 1.00 50.03 97 LYS A C 1
ATOM 812 O O . LYS A 1 97 ? -3.450 -11.734 7.355 1.00 50.03 97 LYS A O 1
ATOM 817 N N . ILE A 1 98 ? -1.575 -10.634 7.940 1.00 50.88 98 ILE A N 1
ATOM 818 C CA . ILE A 1 98 ? -1.492 -9.849 6.713 1.00 50.88 98 ILE A CA 1
ATOM 819 C C . ILE A 1 98 ? -1.266 -10.853 5.584 1.00 50.88 98 ILE A C 1
ATOM 821 O O . ILE A 1 98 ? -0.216 -11.493 5.510 1.00 50.88 98 ILE A O 1
ATOM 825 N N . GLY A 1 99 ? -2.270 -11.029 4.725 1.00 45.47 99 GLY A N 1
ATOM 826 C CA . GLY A 1 99 ? -2.123 -11.849 3.533 1.00 45.47 99 GLY A CA 1
ATOM 827 C C . GLY A 1 99 ? -0.954 -11.311 2.713 1.00 45.47 99 GLY A C 1
ATOM 828 O O . GLY A 1 99 ? -0.946 -10.136 2.338 1.00 45.47 99 GLY A O 1
ATOM 829 N N . LYS A 1 100 ? 0.052 -12.152 2.462 1.00 47.00 100 LYS A N 1
ATOM 830 C CA . LYS A 1 100 ? 1.202 -11.801 1.628 1.00 47.00 100 LYS A CA 1
ATOM 831 C C . LYS A 1 100 ? 0.667 -11.517 0.222 1.00 47.00 100 LYS A C 1
ATOM 833 O O . LYS A 1 100 ? 0.311 -12.442 -0.503 1.00 47.00 100 LYS A O 1
ATOM 838 N N . ARG A 1 101 ? 0.544 -10.240 -0.156 1.00 47.62 101 ARG A N 1
ATOM 839 C CA . ARG A 1 101 ? 0.203 -9.864 -1.533 1.00 47.62 101 ARG A CA 1
ATOM 840 C C . ARG A 1 101 ? 1.401 -10.213 -2.400 1.00 47.62 101 ARG A C 1
ATOM 842 O O . ARG A 1 101 ? 2.361 -9.452 -2.464 1.00 47.62 101 ARG A O 1
ATOM 849 N N . LEU A 1 102 ? 1.362 -11.385 -3.026 1.00 41.78 102 LEU A N 1
ATOM 850 C CA . LEU A 1 102 ? 2.293 -11.698 -4.098 1.00 41.78 102 LEU A CA 1
ATOM 851 C C . LEU A 1 102 ? 2.058 -10.661 -5.206 1.00 41.78 102 LEU A C 1
ATOM 853 O O . LEU A 1 102 ? 0.906 -10.480 -5.611 1.00 41.78 102 LEU A O 1
ATOM 857 N N . PRO A 1 103 ? 3.087 -9.930 -5.660 1.00 44.12 103 PRO A N 1
ATOM 858 C CA . PRO A 1 103 ? 2.934 -9.019 -6.781 1.00 44.12 103 PRO A CA 1
ATOM 859 C C . PRO A 1 103 ? 2.568 -9.847 -8.014 1.00 44.12 103 PRO A C 1
ATOM 861 O O . PRO A 1 103 ? 3.385 -10.590 -8.553 1.00 44.12 103 PRO A O 1
ATOM 864 N N . VAL A 1 104 ? 1.304 -9.766 -8.424 1.00 49.50 104 VAL A N 1
ATOM 865 C CA . VAL A 1 104 ? 0.811 -10.486 -9.594 1.00 49.50 104 VAL A CA 1
ATOM 866 C C . VAL A 1 104 ? 1.132 -9.649 -10.825 1.00 49.50 104 VAL A C 1
ATOM 868 O O . VAL A 1 104 ? 0.389 -8.738 -11.183 1.00 49.50 104 VAL A O 1
ATOM 871 N N . VAL A 1 105 ? 2.272 -9.923 -11.454 1.00 58.97 105 VAL A N 1
ATOM 872 C CA . VAL A 1 105 ? 2.673 -9.246 -12.690 1.00 58.97 105 VAL A CA 1
ATOM 873 C C . VAL A 1 105 ? 2.033 -9.972 -13.878 1.00 58.97 105 VAL A C 1
ATOM 875 O O . VAL A 1 105 ? 2.193 -11.184 -14.016 1.00 58.97 105 VAL A O 1
ATOM 878 N N . PHE A 1 106 ? 1.325 -9.235 -14.740 1.00 64.31 106 PHE A N 1
ATOM 879 C CA . PHE A 1 106 ? 0.677 -9.738 -15.966 1.00 64.31 106 PHE A CA 1
ATOM 880 C C . PHE A 1 106 ? -0.503 -10.719 -15.777 1.00 64.31 106 PHE A C 1
ATOM 882 O O . PHE A 1 106 ? -0.772 -11.507 -16.677 1.00 64.31 106 PHE A O 1
ATOM 889 N N . SER A 1 107 ? -1.242 -10.697 -14.655 1.00 66.38 107 SER A N 1
ATOM 890 C CA . SER A 1 107 ? -2.504 -11.477 -14.553 1.00 66.38 107 SER A CA 1
ATOM 891 C C . SER A 1 107 ? -3.599 -10.986 -15.486 1.00 66.38 107 SER A C 1
ATOM 893 O O . SER A 1 107 ? -4.518 -11.727 -15.821 1.00 66.38 107 SER A O 1
ATOM 895 N N . ARG A 1 108 ? -3.517 -9.715 -15.861 1.00 70.25 108 ARG A N 1
ATOM 896 C CA . ARG A 1 108 ? -4.367 -9.080 -16.852 1.00 70.25 108 ARG A CA 1
ATOM 897 C C . ARG A 1 108 ? -3.463 -8.590 -17.969 1.00 70.25 108 ARG A C 1
ATOM 899 O O . ARG A 1 108 ? -2.396 -8.039 -17.693 1.00 70.25 108 ARG A O 1
ATOM 906 N N . ASP A 1 109 ? -3.914 -8.753 -19.207 1.00 82.88 109 ASP A N 1
ATOM 907 C CA . ASP A 1 109 ? -3.254 -8.234 -20.409 1.00 82.88 109 ASP A CA 1
ATOM 908 C C . ASP A 1 109 ? -3.474 -6.713 -20.528 1.00 82.88 109 ASP A C 1
ATOM 910 O O . ASP A 1 109 ? -3.906 -6.195 -21.556 1.00 82.88 109 ASP A O 1
ATOM 914 N N . GLU A 1 110 ? -3.229 -5.980 -19.441 1.00 83.25 110 GLU A N 1
ATOM 915 C CA . GLU A 1 110 ? -3.447 -4.542 -19.330 1.00 83.25 110 GLU A CA 1
ATOM 916 C C . GLU A 1 110 ? -2.216 -3.850 -18.740 1.00 83.25 110 GLU A C 1
ATOM 918 O O . GLU A 1 110 ? -1.519 -4.380 -17.875 1.00 83.25 110 GLU A O 1
ATOM 923 N N . ILE A 1 111 ? -1.968 -2.630 -19.199 1.00 84.56 111 ILE A N 1
ATOM 924 C CA . ILE A 1 111 ? -0.994 -1.704 -18.626 1.00 84.56 111 ILE A CA 1
ATOM 925 C C . ILE A 1 111 ? -1.695 -0.402 -18.258 1.00 84.56 111 ILE A C 1
ATOM 927 O O . ILE A 1 111 ? -2.617 0.056 -18.939 1.00 84.56 111 ILE A O 1
ATOM 931 N N . ILE A 1 112 ? -1.246 0.207 -17.164 1.00 82.31 112 ILE A N 1
ATOM 932 C CA . ILE A 1 112 ? -1.744 1.501 -16.709 1.00 82.31 112 ILE A CA 1
ATOM 933 C C . ILE A 1 112 ? -0.683 2.553 -17.021 1.00 82.31 112 ILE A C 1
ATOM 935 O O . ILE A 1 112 ? 0.421 2.527 -16.483 1.00 82.31 112 ILE A O 1
ATOM 939 N N . ILE A 1 113 ? -1.041 3.495 -17.883 1.00 81.31 113 ILE A N 1
ATOM 940 C CA . ILE A 1 113 ? -0.277 4.702 -18.174 1.00 81.31 113 ILE A CA 1
ATOM 941 C C . ILE A 1 113 ? -0.647 5.724 -17.105 1.00 81.31 113 ILE A C 1
ATOM 943 O O . ILE A 1 113 ? -1.770 6.233 -17.092 1.00 81.31 113 ILE A O 1
ATOM 947 N N . ARG A 1 114 ? 0.287 6.002 -16.197 1.00 77.62 114 ARG A N 1
ATOM 948 C CA . ARG A 1 114 ? 0.102 6.995 -15.135 1.00 77.62 114 ARG A CA 1
ATOM 949 C C . ARG A 1 114 ? 0.508 8.386 -15.608 1.00 77.62 114 ARG A C 1
ATOM 951 O O . ARG A 1 114 ? 1.516 8.519 -16.301 1.00 77.62 114 ARG A O 1
ATOM 958 N N . GLY A 1 115 ? -0.245 9.412 -15.209 1.00 73.56 115 GLY A N 1
ATOM 959 C CA . GLY A 1 115 ? 0.096 10.811 -15.503 1.00 73.56 115 GLY A CA 1
ATOM 960 C C . GLY A 1 115 ? 0.090 11.145 -17.000 1.00 73.56 115 GLY A C 1
ATOM 961 O O . GLY A 1 115 ? 0.974 11.850 -17.487 1.00 73.56 115 GLY A O 1
ATOM 962 N N . GLY A 1 116 ? -0.885 10.614 -17.744 1.00 73.94 116 GLY A N 1
ATOM 963 C CA . GLY A 1 116 ? -1.070 10.930 -19.160 1.00 73.94 116 GLY A CA 1
ATOM 964 C C . GLY A 1 116 ? -1.475 12.391 -19.393 1.00 73.94 116 GLY A C 1
ATOM 965 O O . GLY A 1 116 ? -1.572 13.196 -18.467 1.00 73.94 116 GLY A O 1
ATOM 966 N N . LYS A 1 117 ? -1.750 12.760 -20.652 1.00 73.31 117 LYS A N 1
ATOM 967 C CA . LYS A 1 117 ? -2.196 14.124 -21.002 1.00 73.31 117 LYS A CA 1
ATOM 968 C C . LYS A 1 117 ? -3.396 14.539 -20.135 1.00 73.31 117 LYS A C 1
ATOM 970 O O . LYS A 1 117 ? -4.400 13.825 -20.109 1.00 73.31 117 LYS A O 1
ATOM 975 N N . GLY A 1 118 ? -3.270 15.685 -19.461 1.00 78.62 118 GLY A N 1
ATOM 976 C CA . GLY A 1 118 ? -4.253 16.184 -18.491 1.00 78.62 118 GLY A CA 1
ATOM 977 C C . GLY A 1 118 ? -4.113 15.599 -17.080 1.00 78.62 118 GLY A C 1
ATOM 978 O O . GLY A 1 118 ? -5.045 15.723 -16.301 1.00 78.62 118 GLY A O 1
ATOM 979 N N . ASN A 1 119 ? -2.983 14.953 -16.756 1.00 75.62 119 ASN A N 1
ATOM 980 C CA . ASN A 1 119 ? -2.738 14.258 -15.484 1.00 75.62 119 ASN A CA 1
ATOM 981 C C . ASN A 1 119 ? -3.735 13.112 -15.203 1.00 75.62 119 ASN A C 1
ATOM 983 O O . ASN A 1 119 ? -3.985 12.760 -14.054 1.00 75.62 119 ASN A O 1
ATOM 987 N N . ASN A 1 120 ? -4.282 12.519 -16.269 1.00 76.88 120 ASN A N 1
ATOM 988 C CA . ASN A 1 120 ? -5.228 11.410 -16.190 1.00 76.88 120 ASN A CA 1
ATOM 989 C C . ASN A 1 120 ? -4.528 10.074 -16.404 1.00 76.88 120 ASN A C 1
ATOM 991 O O . ASN A 1 120 ? -3.737 9.905 -17.340 1.00 76.88 120 ASN A O 1
ATOM 995 N N . ASP A 1 121 ? -4.896 9.101 -15.582 1.00 80.75 121 ASP A N 1
ATOM 996 C CA . ASP A 1 121 ? -4.447 7.728 -15.735 1.00 80.75 121 ASP A CA 1
ATOM 997 C C . ASP A 1 121 ? -5.277 7.015 -16.802 1.00 80.75 121 ASP A C 1
ATOM 999 O O . ASP A 1 121 ? -6.498 7.160 -16.874 1.00 80.75 121 ASP A O 1
ATOM 1003 N N . ARG A 1 122 ? -4.610 6.238 -17.653 1.00 81.12 122 ARG A N 1
ATOM 1004 C CA . ARG A 1 122 ? -5.256 5.497 -18.739 1.00 81.12 122 ARG A CA 1
ATOM 1005 C C . ARG A 1 122 ? -4.882 4.037 -18.656 1.00 81.12 122 ARG A C 1
ATOM 1007 O O . ARG A 1 122 ? -3.721 3.699 -18.457 1.00 81.12 122 ARG A O 1
ATOM 1014 N N . ARG A 1 123 ? -5.859 3.168 -18.855 1.00 83.50 123 ARG A N 1
ATOM 1015 C CA . ARG A 1 123 ? -5.629 1.736 -19.001 1.00 83.50 123 ARG A CA 1
ATOM 1016 C C . ARG A 1 123 ? -5.624 1.396 -20.484 1.00 83.50 123 ARG A C 1
ATOM 1018 O O . ARG A 1 123 ? -6.501 1.847 -21.212 1.00 83.50 123 ARG A O 1
ATOM 1025 N N . THR A 1 124 ? -4.633 0.637 -20.924 1.00 84.50 124 THR A N 1
ATOM 1026 C CA . THR A 1 124 ? -4.550 0.141 -22.298 1.00 84.50 124 THR A CA 1
ATOM 1027 C C . THR A 1 124 ? -4.140 -1.325 -22.304 1.00 84.50 124 THR A C 1
ATOM 1029 O O . THR A 1 124 ? -3.714 -1.863 -21.282 1.00 84.50 124 THR A O 1
ATOM 1032 N N . LEU A 1 125 ? -4.309 -1.983 -23.443 1.00 87.56 125 LEU A N 1
ATOM 1033 C CA . LEU A 1 125 ? -4.000 -3.395 -23.610 1.00 87.56 125 LEU A CA 1
ATOM 1034 C C . LEU A 1 125 ? -2.486 -3.611 -23.675 1.00 87.56 125 LEU A C 1
ATOM 1036 O O . LEU A 1 125 ? -1.759 -2.860 -24.329 1.00 87.56 125 LEU A O 1
ATOM 1040 N N . LEU A 1 126 ? -2.021 -4.666 -23.014 1.00 85.06 126 LEU A N 1
ATOM 1041 C CA . LEU A 1 126 ? -0.673 -5.186 -23.170 1.00 85.06 126 LEU A CA 1
ATOM 1042 C C . LEU A 1 126 ? -0.703 -6.342 -24.165 1.00 85.06 126 LEU A C 1
ATOM 1044 O O . LEU A 1 126 ? -1.373 -7.345 -23.943 1.00 85.06 126 LEU A O 1
ATOM 1048 N N . SER A 1 127 ? 0.064 -6.228 -25.247 1.00 87.44 127 SER A N 1
ATOM 1049 C CA . SER A 1 127 ? 0.215 -7.342 -26.182 1.00 87.44 127 SER A CA 1
ATOM 1050 C C . SER A 1 127 ? 0.855 -8.546 -25.487 1.00 87.44 127 SER A C 1
ATOM 1052 O O . SER A 1 127 ? 1.956 -8.439 -24.937 1.00 87.44 127 SER A O 1
ATOM 1054 N N . ARG A 1 128 ? 0.203 -9.713 -25.575 1.00 87.06 128 ARG A N 1
ATOM 1055 C CA . ARG A 1 128 ? 0.707 -10.980 -25.015 1.00 87.06 128 ARG A CA 1
ATOM 1056 C C . ARG A 1 128 ? 2.092 -11.353 -25.536 1.00 87.06 128 ARG A C 1
ATOM 1058 O O . ARG A 1 128 ? 2.885 -11.934 -24.801 1.00 87.06 128 ARG A O 1
ATOM 1065 N N . LEU A 1 129 ? 2.413 -10.953 -26.767 1.00 89.69 129 LEU A N 1
ATOM 1066 C CA . LEU A 1 129 ? 3.716 -11.198 -27.392 1.00 89.69 129 LEU A CA 1
ATOM 1067 C C . LEU A 1 129 ? 4.872 -10.516 -26.644 1.00 89.69 129 LEU A C 1
ATOM 1069 O O . LEU A 1 129 ? 6.001 -11.000 -26.678 1.00 89.69 129 LEU A O 1
ATOM 1073 N N . LEU A 1 130 ? 4.603 -9.416 -25.933 1.00 86.81 130 LEU A N 1
ATOM 1074 C CA . LEU A 1 130 ? 5.618 -8.688 -25.169 1.00 86.81 130 LEU A CA 1
ATOM 1075 C C . LEU A 1 130 ? 5.840 -9.269 -23.769 1.00 86.81 130 LEU A C 1
ATOM 1077 O O . LEU A 1 130 ? 6.871 -8.988 -23.159 1.00 86.81 130 LEU A O 1
ATOM 1081 N N . ILE A 1 131 ? 4.923 -10.095 -23.253 1.00 86.44 131 ILE A N 1
ATOM 1082 C CA . ILE A 1 131 ? 4.997 -10.619 -21.881 1.00 86.44 131 ILE A CA 1
ATOM 1083 C C . ILE A 1 131 ? 6.306 -11.390 -21.630 1.00 86.44 131 ILE A C 1
ATOM 1085 O O . ILE A 1 131 ? 6.969 -11.088 -20.634 1.00 86.44 131 ILE A O 1
ATOM 1089 N N . PRO A 1 132 ? 6.755 -12.327 -22.493 1.00 89.12 132 PRO A N 1
ATOM 1090 C CA . PRO A 1 132 ? 8.019 -13.033 -22.270 1.00 89.12 132 PRO A CA 1
ATOM 1091 C C . PRO A 1 132 ? 9.229 -12.089 -22.247 1.00 89.12 132 PRO A C 1
ATOM 1093 O O . PRO A 1 132 ? 10.117 -12.224 -21.402 1.00 89.12 132 PRO A O 1
ATOM 1096 N N . GLN A 1 133 ? 9.247 -11.089 -23.134 1.00 88.75 133 GLN A N 1
ATOM 1097 C CA . GLN A 1 133 ? 10.328 -10.104 -23.211 1.00 88.75 133 GLN A CA 1
ATOM 1098 C C . GLN A 1 133 ? 10.361 -9.208 -21.968 1.00 88.75 133 GLN A C 1
ATOM 1100 O O . GLN A 1 133 ? 11.433 -8.951 -21.417 1.00 88.75 133 GLN A O 1
ATOM 1105 N N . LEU A 1 134 ? 9.192 -8.785 -21.482 1.00 87.19 134 LEU A N 1
ATOM 1106 C CA . LEU A 1 134 ? 9.065 -7.992 -20.264 1.00 87.19 134 LEU A CA 1
ATOM 1107 C C . LEU A 1 134 ? 9.452 -8.791 -19.019 1.00 87.19 134 LEU A C 1
ATOM 1109 O O . LEU A 1 134 ? 10.192 -8.271 -18.189 1.00 87.19 134 LEU A O 1
ATOM 1113 N N . LYS A 1 135 ? 9.042 -10.061 -18.907 1.00 87.56 135 LYS A N 1
ATOM 1114 C CA . LYS A 1 135 ? 9.483 -10.954 -17.819 1.00 87.56 135 LYS A CA 1
ATOM 1115 C C . LYS A 1 135 ? 11.006 -11.076 -17.784 1.00 87.56 135 LYS A C 1
ATOM 1117 O O . LYS A 1 135 ? 11.613 -10.877 -16.735 1.00 87.56 135 LYS A O 1
ATOM 1122 N N . ARG A 1 136 ? 11.640 -11.303 -18.940 1.00 90.00 136 ARG A N 1
ATOM 1123 C CA . ARG A 1 136 ? 13.107 -11.340 -19.050 1.00 90.00 136 ARG A CA 1
ATOM 1124 C C . ARG A 1 136 ? 13.745 -10.016 -18.626 1.00 90.00 136 ARG A C 1
ATOM 1126 O O . ARG A 1 136 ? 14.790 -10.014 -17.982 1.00 90.00 136 ARG A O 1
ATOM 1133 N N . GLN A 1 137 ? 13.141 -8.889 -18.995 1.00 88.88 137 GLN A N 1
ATOM 1134 C CA . GLN A 1 137 ? 13.644 -7.570 -18.624 1.00 88.88 137 GLN A CA 1
ATOM 1135 C C . GLN A 1 137 ? 13.506 -7.291 -17.118 1.00 88.88 137 GLN A C 1
ATOM 1137 O O . GLN A 1 137 ? 14.417 -6.716 -16.522 1.00 88.88 137 GLN A O 1
ATOM 1142 N N . ILE A 1 138 ? 12.409 -7.728 -16.495 1.00 87.88 138 ILE A N 1
ATOM 1143 C CA . ILE A 1 138 ? 12.208 -7.656 -15.042 1.00 87.88 138 ILE A CA 1
ATOM 1144 C C . ILE A 1 138 ? 13.273 -8.483 -14.323 1.00 87.88 138 ILE A C 1
ATOM 1146 O O . ILE A 1 138 ? 13.899 -7.969 -13.399 1.00 87.88 138 ILE A O 1
ATOM 1150 N N . GLU A 1 139 ? 13.553 -9.703 -14.788 1.00 88.69 139 GLU A N 1
ATOM 1151 C CA . GLU A 1 139 ? 14.582 -10.549 -14.172 1.00 88.69 139 GLU A CA 1
ATOM 1152 C C . GLU A 1 139 ? 15.975 -9.913 -14.273 1.00 88.69 139 GLU A C 1
ATOM 1154 O O . GLU A 1 139 ? 16.706 -9.845 -13.290 1.00 88.69 139 GLU A O 1
ATOM 1159 N N . LYS A 1 140 ? 16.320 -9.319 -15.424 1.00 89.75 140 LYS A N 1
ATOM 1160 C CA . LYS A 1 140 ? 17.562 -8.537 -15.561 1.00 89.75 140 LYS A CA 1
ATOM 1161 C C . LYS A 1 140 ? 17.629 -7.379 -14.564 1.00 89.75 140 LYS A C 1
ATOM 1163 O O . LYS A 1 140 ? 18.686 -7.103 -14.001 1.00 89.75 140 LYS A O 1
ATOM 1168 N N . SER A 1 141 ? 16.515 -6.678 -14.361 1.00 87.19 141 SER A N 1
ATOM 1169 C CA . SER A 1 141 ? 16.438 -5.569 -13.406 1.00 87.19 141 SER A CA 1
ATOM 1170 C C . SER A 1 141 ? 16.579 -6.045 -11.954 1.00 87.19 141 SER A C 1
ATOM 1172 O O . SER A 1 141 ? 17.239 -5.378 -11.153 1.00 87.19 141 SER A O 1
ATOM 1174 N N . LYS A 1 142 ? 16.024 -7.221 -11.635 1.00 87.88 142 LYS A N 1
ATOM 1175 C CA . LYS A 1 142 ? 16.147 -7.894 -10.339 1.00 87.88 142 LYS A CA 1
ATOM 1176 C C . LYS A 1 142 ? 17.589 -8.296 -10.041 1.00 87.88 142 LYS A C 1
ATOM 1178 O O . LYS A 1 142 ? 18.119 -7.851 -9.030 1.00 87.88 142 LYS A O 1
ATOM 1183 N N . ILE A 1 143 ? 18.245 -9.016 -10.953 1.00 89.44 143 ILE A N 1
ATOM 1184 C CA . ILE A 1 143 ? 19.666 -9.381 -10.824 1.00 89.44 143 ILE A CA 1
ATOM 1185 C C . ILE A 1 143 ? 20.502 -8.117 -10.606 1.00 89.44 143 ILE A C 1
ATOM 1187 O O . ILE A 1 143 ? 21.328 -8.052 -9.702 1.00 89.44 143 ILE A O 1
ATOM 1191 N N . LYS A 1 144 ? 20.220 -7.048 -11.365 1.00 88.75 144 LYS A N 1
ATOM 1192 C CA . LYS A 1 144 ? 20.956 -5.792 -11.208 1.00 88.75 144 LYS A CA 1
ATOM 1193 C C . LYS A 1 144 ? 20.758 -5.136 -9.844 1.00 88.75 144 LYS A C 1
ATOM 1195 O O . LYS A 1 144 ? 21.660 -4.478 -9.330 1.00 88.75 144 LYS A O 1
ATOM 1200 N N . LEU A 1 145 ? 19.555 -5.243 -9.287 1.00 88.25 145 LEU A N 1
ATOM 1201 C CA . LEU A 1 145 ? 19.274 -4.764 -7.944 1.00 88.25 145 LEU A CA 1
ATOM 1202 C C . LEU A 1 145 ? 20.071 -5.572 -6.918 1.00 88.25 145 LEU A C 1
ATOM 1204 O O . LEU A 1 145 ? 20.743 -4.956 -6.102 1.00 88.25 145 LEU A O 1
ATOM 1208 N N . GLU A 1 146 ? 20.031 -6.900 -6.996 1.00 89.00 146 GLU A N 1
ATOM 1209 C CA . GLU A 1 146 ? 20.772 -7.798 -6.102 1.00 89.00 146 GLU A CA 1
ATOM 1210 C C . GLU A 1 146 ? 22.281 -7.516 -6.141 1.00 89.00 146 GLU A C 1
ATOM 1212 O O . GLU A 1 146 ? 22.882 -7.312 -5.090 1.00 89.00 146 GLU A O 1
ATOM 1217 N N . GLU A 1 147 ? 22.866 -7.363 -7.334 1.00 89.44 147 GLU A N 1
ATOM 1218 C CA . GLU A 1 147 ? 24.268 -6.954 -7.505 1.00 89.44 147 GLU A CA 1
ATOM 1219 C C . GLU A 1 147 ? 24.578 -5.629 -6.797 1.00 89.44 147 GLU A C 1
ATOM 1221 O O . GLU A 1 147 ? 25.544 -5.519 -6.046 1.00 89.44 147 GLU A O 1
ATOM 1226 N N . ASN A 1 148 ? 23.762 -4.597 -7.027 1.00 89.44 148 ASN A N 1
ATOM 1227 C CA . ASN A 1 148 ? 24.006 -3.284 -6.437 1.00 89.44 148 ASN A CA 1
ATOM 1228 C C . ASN A 1 148 ? 23.821 -3.291 -4.915 1.00 89.44 148 ASN A C 1
ATOM 1230 O O . ASN A 1 148 ? 24.458 -2.501 -4.227 1.00 89.44 148 ASN A O 1
ATOM 1234 N N . MET A 1 149 ? 22.959 -4.161 -4.384 1.00 88.25 149 MET A N 1
ATOM 1235 C CA . MET A 1 149 ? 22.746 -4.306 -2.943 1.00 88.25 149 MET A CA 1
ATOM 1236 C C . MET A 1 149 ? 23.980 -4.854 -2.211 1.00 88.25 149 MET A C 1
ATOM 1238 O O . MET A 1 149 ? 24.081 -4.659 -1.002 1.00 88.25 149 MET A O 1
ATOM 1242 N N . LEU A 1 150 ? 24.936 -5.466 -2.921 1.00 89.88 150 LEU A N 1
ATOM 1243 C CA . LEU A 1 150 ? 26.237 -5.856 -2.361 1.00 89.88 150 LEU A CA 1
ATOM 1244 C C . LEU A 1 150 ? 27.133 -4.642 -2.054 1.00 89.88 150 LEU A C 1
ATOM 1246 O O . LEU A 1 150 ? 28.053 -4.733 -1.241 1.00 89.88 150 LEU A O 1
ATOM 1250 N N . VAL A 1 151 ? 26.866 -3.486 -2.669 1.00 89.75 151 VAL A N 1
ATOM 1251 C CA . VAL A 1 151 ? 27.602 -2.242 -2.417 1.00 89.75 151 VAL A CA 1
ATOM 1252 C C . VAL A 1 151 ? 27.060 -1.581 -1.147 1.00 89.75 151 VAL A C 1
ATOM 1254 O O . VAL A 1 151 ? 25.915 -1.135 -1.116 1.00 89.75 151 VAL A O 1
ATOM 1257 N N . LYS A 1 152 ? 27.893 -1.449 -0.103 1.00 86.56 152 LYS A N 1
ATOM 1258 C CA . LYS A 1 152 ? 27.494 -0.900 1.217 1.00 86.56 152 LYS A CA 1
ATOM 1259 C C . LYS A 1 152 ? 26.822 0.482 1.145 1.00 86.56 152 LYS A C 1
ATOM 1261 O O . LYS A 1 152 ? 25.916 0.791 1.926 1.00 86.56 152 LYS A O 1
ATOM 1266 N N . GLU A 1 153 ? 27.265 1.315 0.209 1.00 90.00 153 GLU A N 1
ATOM 1267 C CA . GLU A 1 153 ? 26.778 2.685 0.023 1.00 90.00 153 GLU A CA 1
ATOM 1268 C C . GLU A 1 153 ? 25.432 2.758 -0.709 1.00 90.00 153 GLU A C 1
ATOM 1270 O O . GLU A 1 153 ? 24.729 3.765 -0.609 1.00 90.00 153 GLU A O 1
ATOM 1275 N N . PHE A 1 154 ? 25.032 1.697 -1.415 1.00 90.75 154 PHE A N 1
ATOM 1276 C CA . PHE A 1 154 ? 23.817 1.684 -2.218 1.00 90.75 154 PHE A CA 1
ATOM 1277 C C . PHE A 1 154 ? 22.560 1.619 -1.338 1.00 90.75 154 PHE A C 1
ATOM 1279 O O . PHE A 1 154 ? 22.395 0.741 -0.491 1.00 90.75 154 PHE A O 1
ATOM 1286 N N . LYS A 1 155 ? 21.635 2.564 -1.541 1.00 89.44 155 LYS A N 1
ATOM 1287 C CA . LYS A 1 155 ? 20.402 2.717 -0.744 1.00 89.44 155 LYS A CA 1
ATOM 1288 C C . LYS A 1 155 ? 19.123 2.399 -1.524 1.00 89.44 155 LYS A C 1
ATOM 1290 O O . LYS A 1 155 ? 18.042 2.844 -1.140 1.00 89.44 155 LYS A O 1
ATOM 1295 N N . GLY A 1 156 ? 19.232 1.596 -2.580 1.00 89.38 156 GLY A N 1
ATOM 1296 C CA . GLY A 1 156 ? 18.085 1.118 -3.350 1.00 89.38 156 GLY A CA 1
ATOM 1297 C C . GLY A 1 156 ? 17.697 2.040 -4.505 1.00 89.38 156 GLY A C 1
ATOM 1298 O O . GLY A 1 156 ? 18.512 2.770 -5.064 1.00 89.38 156 GLY A O 1
ATOM 1299 N N . THR A 1 157 ? 16.442 1.960 -4.924 1.00 88.62 157 THR A N 1
ATOM 1300 C CA . THR A 1 157 ? 15.877 2.732 -6.036 1.00 88.62 157 THR A CA 1
ATOM 1301 C C . THR A 1 157 ? 15.452 4.126 -5.581 1.00 88.62 157 THR A C 1
ATOM 1303 O O . THR A 1 157 ? 14.965 4.299 -4.469 1.00 88.62 157 THR A O 1
ATOM 1306 N N . SER A 1 158 ? 15.630 5.128 -6.443 1.00 88.56 158 SER A N 1
ATOM 1307 C CA . SER A 1 158 ? 15.165 6.492 -6.186 1.00 88.56 158 SER A CA 1
ATOM 1308 C C . SER A 1 158 ? 13.636 6.540 -6.226 1.00 88.56 158 SER A C 1
ATOM 1310 O O . SER A 1 158 ? 13.025 6.309 -7.274 1.00 88.56 158 SER A O 1
ATOM 1312 N N . ILE A 1 159 ? 13.052 6.820 -5.062 1.00 86.56 159 ILE A N 1
ATOM 1313 C CA . ILE A 1 159 ? 11.626 7.038 -4.809 1.00 86.56 159 ILE A CA 1
ATOM 1314 C C . ILE A 1 159 ? 11.451 8.341 -4.008 1.00 86.56 159 ILE A C 1
ATOM 1316 O O . ILE A 1 159 ? 12.424 8.894 -3.494 1.00 86.56 159 ILE A O 1
ATOM 1320 N N . SER A 1 160 ? 10.229 8.874 -3.936 1.00 82.94 160 SER A N 1
ATOM 1321 C CA . SER A 1 160 ? 9.972 10.139 -3.234 1.00 82.94 160 SER A CA 1
ATOM 1322 C C . SER A 1 160 ? 10.115 10.004 -1.714 1.00 82.94 160 SER A C 1
ATOM 1324 O O . SER A 1 160 ? 9.801 8.965 -1.139 1.00 82.94 160 SER A O 1
ATOM 1326 N N . GLU A 1 161 ? 10.519 11.078 -1.036 1.00 78.00 161 GLU A N 1
ATOM 1327 C CA . GLU A 1 161 ? 10.725 11.075 0.423 1.00 78.00 161 GLU A CA 1
ATOM 1328 C C . GLU A 1 161 ? 9.457 10.726 1.208 1.00 78.00 161 GLU A C 1
ATOM 1330 O O . GLU A 1 161 ? 9.497 9.947 2.159 1.00 78.00 161 GLU A O 1
ATOM 1335 N N . ALA A 1 162 ? 8.301 11.246 0.782 1.00 76.69 162 ALA A N 1
ATOM 1336 C CA . ALA A 1 162 ? 7.013 10.918 1.393 1.00 76.69 162 ALA A CA 1
ATOM 1337 C C . ALA A 1 162 ? 6.725 9.408 1.358 1.00 76.69 162 ALA A C 1
ATOM 1339 O O . ALA A 1 162 ? 6.110 8.862 2.278 1.00 76.69 162 ALA A O 1
ATOM 1340 N N . LEU A 1 163 ? 7.184 8.738 0.302 1.00 79.56 163 LEU A N 1
ATOM 1341 C CA . LEU A 1 163 ? 7.010 7.312 0.097 1.00 79.56 163 LEU A CA 1
ATOM 1342 C C . LEU A 1 163 ? 8.038 6.495 0.880 1.00 79.56 163 LEU A C 1
ATOM 1344 O O . LEU A 1 163 ? 7.653 5.498 1.480 1.00 79.56 163 LEU A O 1
ATOM 1348 N N . GLU A 1 164 ? 9.292 6.949 0.958 1.00 82.06 164 GLU A N 1
ATOM 1349 C CA . GLU A 1 164 ? 10.313 6.355 1.839 1.00 82.06 164 GLU A CA 1
ATOM 1350 C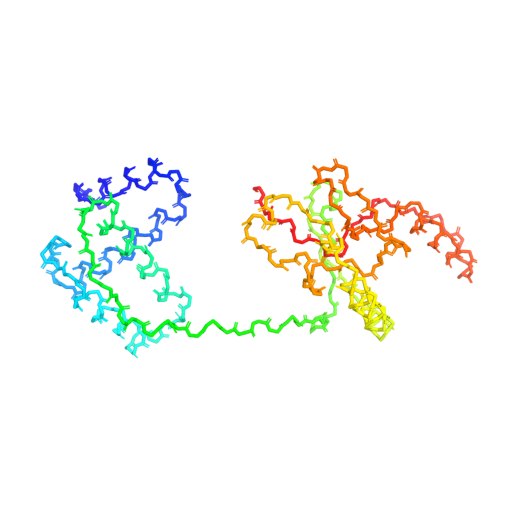 C . GLU A 1 164 ? 9.887 6.412 3.305 1.00 82.06 164 GLU A C 1
ATOM 1352 O O . GLU A 1 164 ? 10.023 5.430 4.028 1.00 82.06 164 GLU A O 1
ATOM 1357 N N . ARG A 1 165 ? 9.296 7.531 3.739 1.00 79.62 165 ARG A N 1
ATOM 1358 C CA . ARG A 1 165 ? 8.772 7.679 5.102 1.00 79.62 165 ARG A CA 1
ATOM 1359 C C . ARG A 1 165 ? 7.627 6.710 5.388 1.00 79.62 165 ARG A C 1
ATOM 1361 O O . ARG A 1 165 ? 7.535 6.177 6.488 1.00 79.62 165 ARG A O 1
ATOM 1368 N N . LYS A 1 166 ? 6.732 6.506 4.417 1.00 80.81 166 LYS A N 1
ATOM 1369 C CA . LYS A 1 166 ? 5.577 5.609 4.564 1.00 80.81 166 LYS A CA 1
ATOM 1370 C C . LYS A 1 166 ? 5.970 4.131 4.462 1.00 80.81 166 LYS A C 1
ATOM 1372 O O . LYS A 1 166 ? 5.381 3.306 5.153 1.00 80.81 166 LYS A O 1
ATOM 1377 N N . TYR A 1 167 ? 6.945 3.808 3.616 1.00 84.75 167 TYR A N 1
ATOM 1378 C CA . TYR A 1 167 ? 7.424 2.452 3.356 1.00 84.75 167 TYR A CA 1
ATOM 1379 C C . TYR A 1 167 ? 8.965 2.421 3.345 1.00 84.75 167 TYR A C 1
ATOM 1381 O O . TYR A 1 167 ? 9.576 2.476 2.275 1.00 84.75 167 TYR A O 1
ATOM 1389 N N . PRO A 1 168 ? 9.614 2.282 4.516 1.00 82.44 168 PRO A N 1
ATOM 1390 C CA . PRO A 1 168 ? 11.074 2.384 4.640 1.00 82.44 168 PRO A CA 1
ATOM 1391 C C . PRO A 1 168 ? 11.875 1.382 3.795 1.00 82.44 168 PRO A C 1
ATOM 1393 O O . PRO A 1 168 ? 12.999 1.672 3.391 1.00 82.44 168 PRO A O 1
ATOM 1396 N N . ASN A 1 169 ? 11.300 0.212 3.500 1.00 85.81 169 ASN A N 1
ATOM 1397 C CA . ASN A 1 169 ? 11.954 -0.840 2.716 1.00 85.81 169 ASN A CA 1
ATOM 1398 C C . ASN A 1 169 ? 11.611 -0.808 1.219 1.00 85.81 169 ASN A C 1
ATOM 1400 O O . ASN A 1 169 ? 12.222 -1.550 0.450 1.00 85.81 169 ASN A O 1
ATOM 1404 N N . ALA A 1 170 ? 10.701 0.073 0.784 1.00 85.25 170 ALA A N 1
ATOM 1405 C CA . ALA A 1 170 ? 10.212 0.102 -0.594 1.00 85.25 170 ALA A CA 1
ATOM 1406 C C . ALA A 1 170 ? 11.346 0.254 -1.616 1.00 85.25 170 ALA A C 1
ATOM 1408 O O . ALA A 1 170 ? 11.366 -0.448 -2.619 1.00 85.25 170 ALA A O 1
ATOM 1409 N N . SER A 1 171 ? 12.351 1.093 -1.346 1.00 86.75 171 SER A N 1
ATOM 1410 C CA . SER A 1 171 ? 13.462 1.318 -2.283 1.00 86.75 171 SER A CA 1
ATOM 1411 C C . SER A 1 171 ? 14.278 0.053 -2.596 1.00 86.75 171 SER A C 1
ATOM 1413 O O . SER A 1 171 ? 14.938 -0.007 -3.637 1.00 86.75 171 SER A O 1
ATOM 1415 N N . LYS A 1 172 ? 14.242 -0.957 -1.719 1.00 86.88 172 LYS A N 1
ATOM 1416 C CA . LYS A 1 172 ? 14.976 -2.225 -1.851 1.00 86.88 172 LYS A CA 1
ATOM 1417 C C . LYS A 1 172 ? 14.125 -3.355 -2.426 1.00 86.88 172 LYS A C 1
ATOM 1419 O O . LYS A 1 172 ? 14.652 -4.414 -2.746 1.00 86.88 172 LYS A O 1
ATOM 1424 N N . GLU A 1 173 ? 12.822 -3.149 -2.551 1.00 83.94 173 GLU A N 1
ATOM 1425 C CA . GLU A 1 173 ? 11.900 -4.151 -3.064 1.00 83.94 173 GLU A CA 1
ATOM 1426 C C . GLU A 1 173 ? 11.834 -4.108 -4.596 1.00 83.94 173 GLU A C 1
ATOM 1428 O O . GLU A 1 173 ? 11.809 -3.042 -5.217 1.00 83.94 173 GLU A O 1
ATOM 1433 N N . LEU A 1 174 ? 11.735 -5.285 -5.223 1.00 82.69 174 LEU A N 1
ATOM 1434 C CA . LEU A 1 174 ? 11.618 -5.402 -6.680 1.00 82.69 174 LEU A CA 1
ATOM 1435 C C . LEU A 1 174 ? 10.382 -4.674 -7.231 1.00 82.69 174 LEU A C 1
ATOM 1437 O O . LEU A 1 174 ? 10.442 -4.112 -8.320 1.00 82.69 174 LEU A O 1
ATOM 1441 N N . ALA A 1 175 ? 9.283 -4.643 -6.470 1.00 82.50 175 ALA A N 1
ATOM 1442 C CA . ALA A 1 175 ? 8.032 -3.993 -6.867 1.00 82.50 175 ALA A CA 1
ATOM 1443 C C . ALA A 1 175 ? 8.171 -2.478 -7.110 1.00 82.50 175 ALA A C 1
ATOM 1445 O O . ALA A 1 175 ? 7.351 -1.891 -7.806 1.00 82.50 175 ALA A O 1
ATOM 1446 N N . TRP A 1 176 ? 9.211 -1.850 -6.560 1.00 82.81 176 TRP A N 1
ATOM 1447 C CA . TRP A 1 176 ? 9.473 -0.414 -6.686 1.00 82.81 176 TRP A CA 1
ATOM 1448 C C . TRP A 1 176 ? 10.641 -0.116 -7.631 1.00 82.81 176 TRP A C 1
ATOM 1450 O O . TRP A 1 176 ? 11.150 1.007 -7.676 1.00 82.81 176 TRP A O 1
ATOM 1460 N N . LYS A 1 177 ? 11.108 -1.127 -8.371 1.00 84.81 177 LYS A N 1
ATOM 1461 C CA . LYS A 1 177 ? 12.250 -1.023 -9.272 1.00 84.81 177 LYS A CA 1
ATOM 1462 C C . LYS A 1 177 ? 11.804 -0.647 -10.680 1.00 84.81 177 LYS A C 1
ATOM 1464 O O . LYS A 1 177 ? 10.927 -1.272 -11.264 1.00 84.81 177 LYS A O 1
ATOM 1469 N N . TYR A 1 178 ? 12.520 0.295 -11.291 1.00 86.25 178 TYR A N 1
ATOM 1470 C CA . TYR A 1 178 ? 12.361 0.586 -12.714 1.00 86.25 178 TYR A CA 1
ATOM 1471 C C . TYR A 1 178 ? 12.659 -0.652 -13.579 1.00 86.25 178 TYR A C 1
ATOM 1473 O O . TYR A 1 178 ? 13.716 -1.271 -13.448 1.00 86.25 178 TYR A O 1
ATOM 1481 N N . ILE A 1 179 ? 11.785 -0.953 -14.545 1.00 85.19 179 ILE A N 1
ATOM 1482 C CA . ILE A 1 179 ? 12.007 -2.017 -15.549 1.00 85.19 179 ILE A CA 1
ATOM 1483 C C . ILE A 1 179 ? 13.268 -1.729 -16.388 1.00 85.19 179 ILE A C 1
ATOM 1485 O O . ILE A 1 179 ? 13.993 -2.636 -16.799 1.00 85.19 179 ILE A O 1
ATOM 1489 N N . SER A 1 180 ? 13.556 -0.446 -16.622 1.00 84.88 180 SER A N 1
ATOM 1490 C CA . SER A 1 180 ? 14.747 0.030 -17.334 1.00 84.88 180 SER A CA 1
ATOM 1491 C C . SER A 1 180 ? 15.590 0.949 -16.440 1.00 84.88 180 SER A C 1
ATOM 1493 O O . SER A 1 180 ? 15.495 2.176 -16.555 1.00 84.88 180 SER A O 1
ATOM 1495 N N . PRO A 1 181 ? 16.416 0.387 -15.538 1.00 87.12 181 PRO A N 1
ATOM 1496 C CA . PRO A 1 181 ? 17.273 1.181 -14.667 1.00 87.12 181 PRO A CA 1
ATOM 1497 C C . PRO A 1 181 ? 18.447 1.808 -15.438 1.00 87.12 181 PRO A C 1
ATOM 1499 O O . PRO A 1 181 ? 18.863 1.327 -16.503 1.00 87.12 181 PRO A O 1
ATOM 1502 N N . SER A 1 182 ? 19.007 2.892 -14.893 1.00 88.12 182 SER A N 1
ATOM 1503 C CA . SER A 1 182 ? 20.251 3.498 -15.381 1.00 88.12 182 SER A CA 1
ATOM 1504 C C . SER A 1 182 ? 21.420 2.494 -15.363 1.00 88.12 182 SER A C 1
ATOM 1506 O O . SER A 1 182 ? 21.403 1.484 -14.667 1.00 88.12 182 SER A O 1
ATOM 1508 N N . ARG A 1 183 ? 22.458 2.736 -16.178 1.00 87.00 183 ARG A N 1
ATOM 1509 C CA . ARG A 1 183 ? 23.614 1.814 -16.311 1.00 87.00 183 ARG A CA 1
ATOM 1510 C C . ARG A 1 183 ? 24.375 1.682 -14.990 1.00 87.00 183 ARG A C 1
ATOM 1512 O O . ARG A 1 183 ? 24.820 0.592 -14.658 1.00 87.00 183 ARG A O 1
ATOM 1519 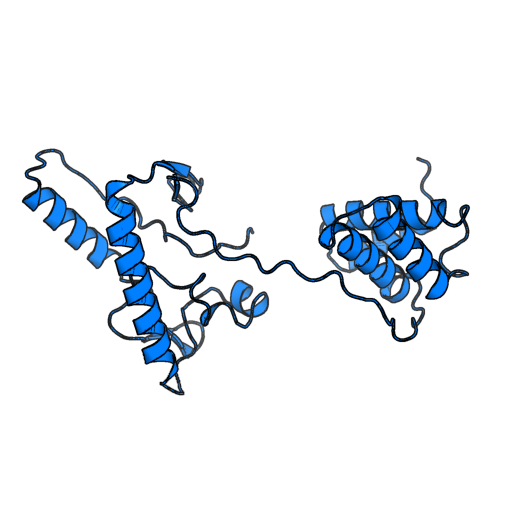N N . LYS A 1 184 ? 24.504 2.795 -14.271 1.00 89.06 184 LYS A N 1
ATOM 1520 C CA . LYS A 1 184 ? 25.176 2.900 -12.979 1.00 89.06 184 LYS A CA 1
ATOM 1521 C C . LYS A 1 184 ? 24.241 3.599 -11.982 1.00 89.06 184 LYS A C 1
ATOM 1523 O O . LYS A 1 184 ? 23.451 4.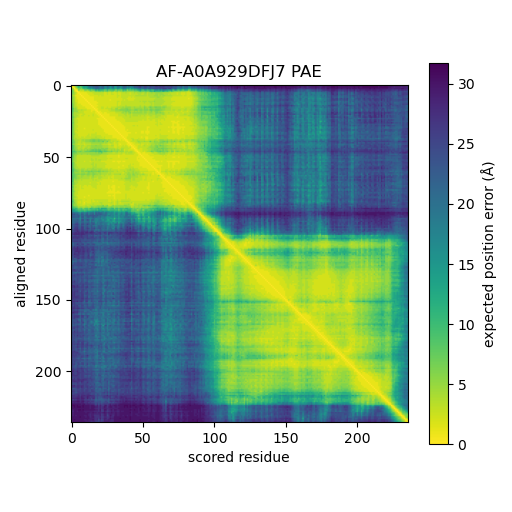450 -12.420 1.00 89.06 184 LYS A O 1
ATOM 1528 N N . PRO A 1 185 ? 24.294 3.239 -10.689 1.00 90.75 185 PRO A N 1
ATOM 1529 C CA . PRO A 1 185 ? 23.742 4.064 -9.622 1.00 90.75 185 PRO A CA 1
ATOM 1530 C C . PRO A 1 185 ? 24.374 5.458 -9.641 1.00 90.75 185 PRO A C 1
ATOM 1532 O O . PRO A 1 185 ? 25.506 5.621 -10.096 1.00 90.75 185 PRO A O 1
ATOM 1535 N N . ALA A 1 186 ? 23.636 6.452 -9.165 1.00 91.06 186 ALA A N 1
ATOM 1536 C CA . ALA A 1 186 ? 24.114 7.821 -9.038 1.00 91.06 186 ALA A CA 1
ATOM 1537 C C . ALA A 1 186 ? 23.667 8.393 -7.693 1.00 91.06 186 ALA A C 1
ATOM 1539 O O .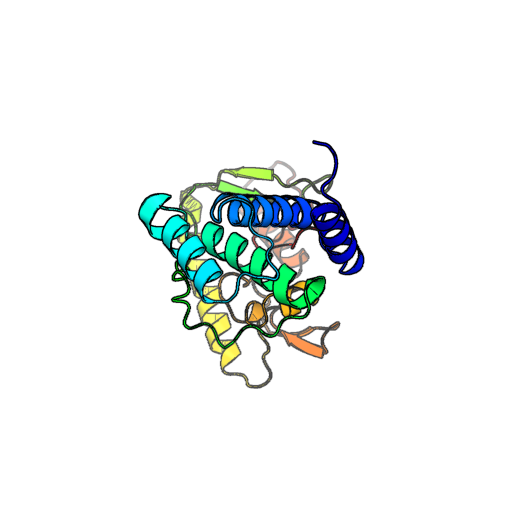 ALA A 1 186 ? 22.766 7.853 -7.047 1.00 91.06 186 ALA A O 1
ATOM 1540 N N . ILE A 1 187 ? 24.332 9.456 -7.254 1.00 90.75 187 ILE A N 1
ATOM 1541 C CA . ILE A 1 187 ? 23.935 10.167 -6.042 1.00 90.75 187 ILE A CA 1
ATOM 1542 C C . ILE A 1 187 ? 22.626 10.893 -6.344 1.00 90.75 187 ILE A C 1
ATOM 1544 O O . ILE A 1 187 ? 22.546 11.680 -7.287 1.00 90.75 187 ILE A O 1
ATOM 1548 N N . ASP A 1 188 ? 21.596 10.603 -5.554 1.00 87.44 188 ASP A N 1
ATOM 1549 C CA . ASP A 1 188 ? 20.320 11.298 -5.653 1.00 87.44 188 ASP A CA 1
ATOM 1550 C C . ASP A 1 188 ? 20.492 12.721 -5.093 1.00 87.44 188 ASP A C 1
ATOM 1552 O O . ASP A 1 188 ? 20.776 12.853 -3.898 1.00 87.44 188 ASP A O 1
ATOM 1556 N N . PRO A 1 189 ? 20.301 13.781 -5.901 1.00 85.56 189 PRO A N 1
ATOM 1557 C CA . PRO A 1 189 ? 20.548 15.159 -5.475 1.00 85.56 189 PRO A CA 1
ATOM 1558 C C . PRO A 1 189 ? 19.656 15.602 -4.311 1.00 85.56 189 PRO A C 1
ATOM 1560 O O . PRO A 1 189 ? 20.002 16.546 -3.613 1.00 85.56 189 PRO A O 1
ATOM 1563 N N . ARG A 1 190 ? 18.516 14.933 -4.084 1.00 82.12 190 ARG A N 1
ATOM 1564 C CA . ARG A 1 190 ? 17.613 15.264 -2.972 1.00 82.12 190 ARG A CA 1
ATOM 1565 C C . ARG A 1 190 ? 18.081 14.664 -1.654 1.00 82.12 190 ARG A C 1
ATOM 1567 O O . ARG A 1 190 ? 18.085 15.329 -0.631 1.00 82.12 190 ARG A O 1
ATOM 1574 N N . SER A 1 191 ? 18.472 13.391 -1.690 1.00 82.06 191 SER A N 1
ATOM 1575 C CA . SER A 1 191 ? 18.753 12.619 -0.472 1.00 82.06 191 SER A CA 1
ATOM 1576 C C . SER A 1 191 ? 20.240 12.444 -0.162 1.00 82.06 191 SER A C 1
ATOM 1578 O O . SER A 1 191 ? 20.565 11.901 0.891 1.00 82.06 191 SER A O 1
ATOM 1580 N N . GLY A 1 192 ? 21.137 12.814 -1.084 1.00 85.12 192 GLY A N 1
ATOM 1581 C CA . GLY A 1 192 ? 22.587 12.617 -0.964 1.00 85.12 192 GLY A CA 1
ATOM 1582 C C . GLY A 1 192 ? 23.031 11.149 -0.971 1.00 85.12 192 GLY A C 1
ATOM 1583 O O . GLY A 1 192 ? 24.200 10.848 -0.755 1.00 85.12 192 GLY A O 1
ATOM 1584 N N . LYS A 1 193 ? 22.110 10.207 -1.201 1.00 89.31 193 LYS A N 1
ATOM 1585 C CA . LYS A 1 193 ? 22.364 8.763 -1.136 1.00 89.31 193 LYS A CA 1
ATOM 1586 C C . LYS A 1 193 ? 22.600 8.191 -2.528 1.00 89.31 193 LYS A C 1
ATOM 1588 O O . LYS A 1 193 ? 21.941 8.592 -3.487 1.00 89.31 193 LYS A O 1
ATOM 1593 N N . LEU A 1 194 ? 23.474 7.190 -2.624 1.00 91.81 194 LEU A N 1
ATOM 1594 C CA . LEU A 1 194 ? 23.684 6.437 -3.857 1.00 91.81 194 LEU A CA 1
ATOM 1595 C C . LEU A 1 194 ? 22.446 5.581 -4.155 1.00 91.81 194 LEU A C 1
ATOM 1597 O O . LEU A 1 194 ? 22.165 4.608 -3.448 1.00 91.81 194 LEU A O 1
ATOM 1601 N N . LYS A 1 195 ? 21.696 5.938 -5.198 1.00 91.50 195 LYS A N 1
ATOM 1602 C CA . LYS A 1 195 ? 20.451 5.267 -5.580 1.00 91.50 195 LYS A CA 1
ATOM 1603 C C . LYS A 1 195 ? 20.436 4.895 -7.058 1.00 91.50 195 LYS A C 1
ATOM 1605 O O . LYS A 1 195 ? 21.165 5.425 -7.897 1.00 91.50 195 LYS A O 1
ATOM 1610 N N . GLN A 1 196 ? 19.578 3.940 -7.399 1.00 91.25 196 GLN A N 1
ATOM 1611 C CA . GLN A 1 196 ? 19.288 3.621 -8.789 1.00 91.25 196 GLN A CA 1
ATOM 1612 C C . GLN A 1 196 ? 18.203 4.550 -9.332 1.00 91.25 196 GLN A C 1
ATOM 1614 O O . GLN A 1 196 ? 17.084 4.562 -8.822 1.00 91.25 196 GLN A O 1
ATOM 1619 N N . HIS A 1 197 ? 18.495 5.219 -10.443 1.00 89.38 197 HIS A N 1
ATOM 1620 C CA . HIS A 1 197 ? 17.525 6.027 -11.178 1.00 89.38 197 HIS A CA 1
ATOM 1621 C C . HIS A 1 197 ? 16.998 5.302 -12.423 1.00 89.38 197 HIS A C 1
ATOM 1623 O O . HIS A 1 197 ? 17.557 4.292 -12.872 1.00 89.38 197 HIS A O 1
ATOM 1629 N N . CYS A 1 198 ? 15.911 5.822 -12.991 1.00 85.62 198 CYS A N 1
ATOM 1630 C CA . CYS A 1 198 ? 15.449 5.418 -14.312 1.00 85.62 198 CYS A CA 1
ATOM 1631 C C . CYS A 1 198 ? 16.438 5.875 -15.397 1.00 85.62 198 CYS A C 1
ATOM 1633 O O . CYS A 1 198 ? 17.288 6.744 -15.187 1.00 85.62 198 CYS A O 1
ATOM 1635 N N . ARG A 1 199 ? 16.352 5.268 -16.584 1.00 85.06 199 ARG A N 1
ATOM 1636 C CA . ARG A 1 199 ? 17.017 5.818 -17.772 1.00 85.06 199 ARG A CA 1
ATOM 1637 C C . ARG A 1 199 ? 16.469 7.212 -18.065 1.00 85.06 199 ARG A C 1
ATOM 1639 O O . ARG A 1 199 ? 15.2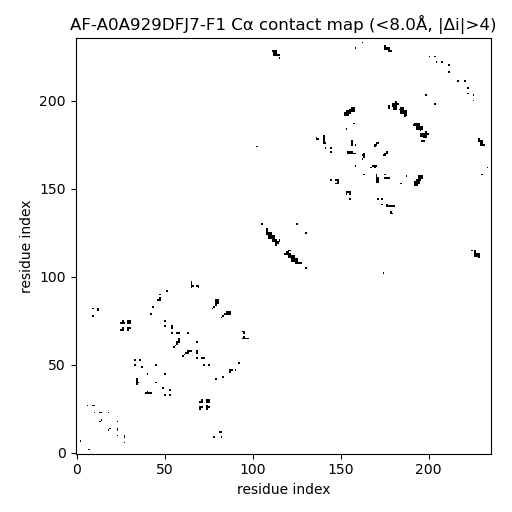62 7.413 -18.023 1.00 85.06 199 ARG A O 1
ATOM 1646 N N . HIS A 1 200 ? 17.359 8.126 -18.439 1.00 82.44 200 HIS A N 1
ATOM 1647 C CA . HIS A 1 200 ? 16.958 9.433 -18.945 1.00 82.44 200 HIS A CA 1
ATOM 1648 C C . HIS A 1 200 ? 16.040 9.280 -20.168 1.00 82.44 200 HIS A C 1
ATOM 1650 O O . HIS A 1 200 ? 16.270 8.405 -21.006 1.00 82.44 200 HIS A O 1
ATOM 1656 N N . GLU A 1 201 ? 15.034 10.145 -20.292 1.00 77.31 201 GLU A N 1
ATOM 1657 C CA . GLU A 1 201 ? 13.995 10.070 -21.329 1.00 77.31 201 GLU A CA 1
ATOM 1658 C C . GLU A 1 201 ? 14.566 9.983 -22.753 1.00 77.31 201 GLU A C 1
ATOM 1660 O O . GLU A 1 201 ? 14.090 9.201 -23.579 1.00 77.31 201 GLU A O 1
ATOM 1665 N N . SER A 1 202 ? 15.648 10.714 -23.027 1.00 83.19 202 SER A N 1
ATOM 1666 C CA . SER A 1 202 ? 16.317 10.701 -24.334 1.00 83.19 202 SER A CA 1
ATOM 1667 C C . SER A 1 202 ? 16.758 9.302 -24.783 1.00 83.19 202 SER A C 1
ATOM 1669 O O . SER A 1 202 ? 16.817 9.036 -25.983 1.00 83.19 202 SER A O 1
ATOM 1671 N N . PHE A 1 203 ? 17.042 8.386 -23.849 1.00 84.75 203 PHE A N 1
ATOM 1672 C CA . PHE A 1 203 ? 17.332 6.991 -24.173 1.00 84.75 203 PHE A CA 1
ATOM 1673 C C . PHE A 1 203 ? 16.111 6.311 -24.801 1.00 84.75 203 PHE A C 1
ATOM 1675 O O . PHE A 1 203 ? 16.231 5.731 -25.875 1.00 84.75 203 PHE A O 1
ATOM 1682 N N . LEU A 1 204 ? 14.936 6.437 -24.177 1.00 81.75 204 LEU A N 1
ATOM 1683 C CA . LEU A 1 204 ? 13.698 5.831 -24.672 1.00 81.75 204 LEU A CA 1
ATOM 1684 C C . LEU A 1 204 ? 13.280 6.433 -26.015 1.00 81.75 204 LEU A C 1
ATOM 1686 O O . LEU A 1 204 ? 12.938 5.692 -26.934 1.00 81.75 204 LEU A O 1
ATOM 1690 N N . GLN A 1 205 ? 13.398 7.755 -26.167 1.00 82.88 205 GLN A N 1
ATOM 1691 C CA . GLN A 1 205 ? 13.132 8.432 -27.438 1.00 82.88 205 GLN A CA 1
ATOM 1692 C C . GLN A 1 205 ? 14.033 7.900 -28.568 1.00 82.88 205 GLN A C 1
ATOM 1694 O O . GLN A 1 205 ? 13.542 7.588 -29.654 1.00 82.88 205 GLN A O 1
ATOM 1699 N N . LYS A 1 206 ? 15.340 7.732 -28.313 1.00 86.31 206 LYS A N 1
ATOM 1700 C CA . LYS A 1 206 ? 16.294 7.174 -29.290 1.00 86.31 206 LYS A CA 1
ATOM 1701 C C . LYS A 1 206 ? 15.991 5.714 -29.624 1.00 86.31 206 LYS A C 1
ATOM 1703 O O . LYS A 1 206 ? 15.986 5.353 -30.797 1.00 86.31 206 LYS A O 1
ATOM 1708 N N . THR A 1 207 ? 15.718 4.881 -28.619 1.00 87.44 207 THR A N 1
ATOM 1709 C CA . THR A 1 207 ? 15.399 3.460 -28.825 1.00 87.44 207 THR A CA 1
ATOM 1710 C C . THR A 1 207 ? 14.140 3.290 -29.667 1.00 87.44 207 THR A C 1
ATOM 1712 O O . THR A 1 207 ? 14.147 2.507 -30.613 1.00 87.44 207 THR A O 1
ATOM 1715 N N . VAL A 1 208 ? 13.087 4.058 -29.379 1.00 86.31 208 VAL A N 1
ATOM 1716 C CA . VAL A 1 208 ? 11.837 4.001 -30.146 1.00 86.31 208 VAL A CA 1
ATOM 1717 C C . VAL A 1 208 ? 12.043 4.518 -31.566 1.00 86.31 208 VAL A C 1
ATOM 1719 O O . VAL A 1 208 ? 11.609 3.864 -32.507 1.00 86.31 208 VAL A O 1
ATOM 1722 N N . LYS A 1 209 ? 12.780 5.621 -31.752 1.00 86.00 209 LYS A N 1
ATOM 1723 C CA . LYS A 1 209 ? 13.122 6.134 -33.089 1.00 86.00 209 LYS A CA 1
ATOM 1724 C C . LYS A 1 209 ? 13.849 5.088 -33.941 1.00 86.00 209 LYS A C 1
ATOM 1726 O O . LYS A 1 209 ? 13.528 4.930 -35.115 1.00 86.00 209 LYS A O 1
ATOM 1731 N N . ASN A 1 210 ? 14.793 4.356 -33.350 1.00 89.38 210 ASN A N 1
ATOM 1732 C CA . ASN A 1 210 ? 15.497 3.275 -34.041 1.00 89.38 210 ASN A CA 1
ATOM 1733 C C . ASN A 1 210 ? 14.567 2.094 -34.353 1.00 89.38 210 ASN A C 1
ATOM 1735 O O . ASN A 1 210 ? 14.628 1.557 -35.452 1.00 89.38 210 ASN A O 1
ATOM 1739 N N . ALA A 1 211 ? 13.676 1.722 -33.429 1.00 88.38 211 ALA A N 1
ATOM 1740 C CA . ALA A 1 211 ? 12.703 0.654 -33.655 1.00 88.38 211 ALA A CA 1
ATOM 1741 C C . ALA A 1 211 ? 11.722 0.987 -34.793 1.00 88.38 211 ALA A C 1
ATOM 1743 O O . ALA A 1 211 ? 11.461 0.134 -35.630 1.00 88.38 211 ALA A O 1
ATOM 1744 N N . ILE A 1 212 ? 11.235 2.232 -34.863 1.00 88.12 212 ILE A N 1
ATOM 1745 C CA . ILE A 1 212 ? 10.365 2.725 -35.948 1.00 88.12 212 ILE A CA 1
ATOM 1746 C C . ILE A 1 212 ? 11.073 2.611 -37.298 1.00 88.12 212 ILE A C 1
ATOM 1748 O O . ILE A 1 212 ? 10.480 2.123 -38.254 1.00 88.12 212 ILE A O 1
ATOM 1752 N N . ARG A 1 213 ? 12.345 3.033 -37.362 1.00 87.75 213 ARG A N 1
ATOM 1753 C CA . ARG A 1 213 ? 13.155 2.941 -38.582 1.00 87.75 213 ARG A CA 1
ATOM 1754 C C . ARG A 1 213 ? 13.338 1.487 -39.024 1.00 87.75 213 ARG A C 1
ATOM 1756 O O . ARG A 1 213 ? 13.174 1.203 -40.200 1.00 87.75 213 ARG A O 1
ATOM 1763 N N . ASN A 1 214 ? 13.638 0.587 -38.091 1.00 90.94 214 ASN A N 1
ATOM 1764 C CA . ASN A 1 214 ? 13.831 -0.836 -38.388 1.00 90.94 214 ASN A CA 1
ATOM 1765 C C . ASN A 1 214 ? 12.528 -1.556 -38.765 1.00 90.94 214 ASN A C 1
ATOM 1767 O O . ASN A 1 214 ? 12.578 -2.584 -39.424 1.00 90.94 214 ASN A O 1
ATOM 1771 N N . ALA A 1 215 ? 11.381 -1.046 -38.316 1.00 90.75 215 ALA A N 1
ATOM 1772 C CA . ALA A 1 215 ? 10.061 -1.574 -38.651 1.00 90.75 215 ALA A CA 1
ATOM 1773 C C . ALA A 1 215 ? 9.470 -0.947 -39.928 1.00 90.75 215 ALA A C 1
ATOM 1775 O O . ALA A 1 215 ? 8.304 -1.190 -40.223 1.00 90.75 215 ALA A O 1
ATOM 1776 N N . GLU A 1 216 ? 10.236 -0.102 -40.631 1.00 91.56 216 GLU A N 1
ATOM 1777 C CA . GLU A 1 216 ? 9.834 0.572 -41.875 1.00 91.56 216 GLU A CA 1
ATOM 1778 C C . GLU A 1 216 ? 8.518 1.367 -41.758 1.00 91.56 216 GLU A C 1
ATOM 1780 O O . GLU A 1 216 ? 7.779 1.570 -42.721 1.00 91.56 216 GLU A O 1
ATOM 1785 N N . ILE A 1 217 ? 8.217 1.875 -40.558 1.00 88.31 217 ILE A N 1
ATOM 1786 C CA . ILE A 1 217 ? 7.007 2.664 -40.318 1.00 88.31 217 ILE A CA 1
ATOM 1787 C C . ILE A 1 217 ? 7.232 4.082 -40.850 1.00 88.31 217 ILE A C 1
ATOM 1789 O O . ILE A 1 217 ? 7.986 4.871 -40.280 1.00 88.31 217 ILE A O 1
ATOM 1793 N N . THR A 1 218 ? 6.524 4.427 -41.922 1.00 83.88 218 THR A N 1
ATOM 1794 C CA . THR A 1 218 ? 6.620 5.731 -42.602 1.00 83.88 218 THR A CA 1
ATOM 1795 C C . THR A 1 218 ? 5.884 6.857 -41.873 1.00 83.88 218 THR A C 1
ATOM 1797 O O . THR A 1 218 ? 6.172 8.038 -42.075 1.00 83.88 218 THR A O 1
ATOM 1800 N N . LYS A 1 219 ? 4.943 6.518 -40.983 1.00 82.75 219 LYS A N 1
ATOM 1801 C CA . LYS A 1 219 ? 4.190 7.496 -40.191 1.00 82.75 219 LYS A CA 1
ATOM 1802 C C . LYS A 1 219 ? 5.069 8.116 -39.105 1.00 82.75 219 LYS A C 1
ATOM 1804 O O . LYS A 1 219 ? 5.750 7.415 -38.360 1.00 82.75 219 LYS A O 1
ATOM 1809 N N . ILE A 1 220 ? 4.976 9.438 -38.940 1.00 75.75 220 ILE A N 1
ATOM 1810 C CA . ILE A 1 220 ? 5.645 10.143 -37.841 1.00 75.75 220 ILE A CA 1
ATOM 1811 C C . ILE A 1 220 ? 5.051 9.676 -36.507 1.00 75.75 220 ILE A C 1
ATOM 1813 O O . ILE A 1 220 ? 3.892 9.953 -36.191 1.00 75.75 220 ILE A O 1
ATOM 1817 N N . VAL A 1 221 ? 5.872 9.011 -35.698 1.00 76.38 221 VAL A N 1
ATOM 1818 C CA . VAL A 1 221 ? 5.543 8.628 -34.323 1.00 76.38 221 VAL A CA 1
ATOM 1819 C C . VAL A 1 221 ? 6.330 9.519 -33.369 1.00 76.38 221 VAL A C 1
ATOM 1821 O O . VAL A 1 221 ? 7.551 9.644 -33.470 1.00 76.38 221 VAL A O 1
ATOM 1824 N N . ARG A 1 222 ? 5.627 10.147 -32.426 1.00 66.81 222 ARG A N 1
ATOM 1825 C CA . ARG A 1 222 ? 6.226 10.989 -31.388 1.00 66.81 222 ARG A CA 1
ATOM 1826 C C . ARG A 1 222 ? 5.954 10.377 -30.023 1.00 66.81 222 ARG A C 1
ATOM 1828 O O . ARG A 1 222 ? 4.808 10.072 -29.696 1.00 66.81 222 ARG A O 1
ATOM 1835 N N . LEU A 1 223 ? 7.011 10.216 -29.232 1.00 66.94 223 LEU A N 1
ATOM 1836 C CA . LEU A 1 223 ? 6.892 9.832 -27.833 1.00 66.94 223 LEU A CA 1
ATOM 1837 C C . LEU A 1 223 ? 6.633 11.106 -27.023 1.00 66.94 223 LEU A C 1
ATOM 1839 O O . LEU A 1 223 ? 7.532 11.924 -26.856 1.00 66.94 223 LEU A O 1
ATOM 1843 N N . TYR A 1 224 ? 5.396 11.295 -26.576 1.00 54.28 224 TYR A N 1
ATOM 1844 C CA . TYR A 1 224 ? 5.035 12.390 -25.683 1.00 54.28 224 TYR A CA 1
ATOM 1845 C C . TYR A 1 224 ? 4.993 11.846 -24.256 1.00 54.28 224 TYR A C 1
ATOM 1847 O O . TYR A 1 224 ? 4.053 11.139 -23.906 1.00 54.28 224 TYR A O 1
ATOM 1855 N N . ASN A 1 225 ? 6.008 12.190 -23.464 1.00 48.62 225 ASN A N 1
ATOM 1856 C CA . ASN A 1 225 ? 6.176 11.867 -22.047 1.00 48.62 225 ASN A CA 1
ATOM 1857 C C . ASN A 1 225 ? 6.351 10.374 -21.730 1.00 48.62 225 ASN A C 1
ATOM 1859 O O . ASN A 1 225 ? 5.489 9.526 -21.965 1.00 48.62 225 ASN A O 1
ATOM 1863 N N . THR A 1 226 ? 7.473 10.052 -21.091 1.00 43.81 226 THR A N 1
ATOM 1864 C CA . THR A 1 226 ? 7.698 8.750 -20.464 1.00 43.81 226 THR A CA 1
ATOM 1865 C C . THR A 1 226 ? 6.788 8.613 -19.249 1.00 43.81 226 THR A C 1
ATOM 1867 O O . THR A 1 226 ? 7.134 9.046 -18.151 1.00 43.81 226 THR A O 1
ATOM 1870 N N . ALA A 1 227 ? 5.618 8.003 -19.428 1.00 37.19 227 ALA A N 1
ATOM 1871 C CA . ALA A 1 227 ? 4.891 7.439 -18.304 1.00 37.19 227 ALA A CA 1
ATOM 1872 C C . ALA A 1 227 ? 5.806 6.393 -17.654 1.00 37.19 227 ALA A C 1
ATOM 1874 O O . ALA A 1 227 ? 6.151 5.381 -18.268 1.00 37.19 227 ALA A O 1
ATOM 1875 N N . LEU A 1 228 ? 6.254 6.681 -16.434 1.00 37.44 228 LEU A N 1
ATOM 1876 C CA . LEU A 1 228 ? 6.904 5.711 -15.568 1.00 37.44 228 LEU A CA 1
ATOM 1877 C C . LEU A 1 228 ? 5.954 4.518 -15.427 1.00 37.44 228 LEU A C 1
ATOM 1879 O O . LEU A 1 228 ? 4.919 4.611 -14.768 1.00 37.44 228 LEU A O 1
ATOM 1883 N N . ILE A 1 229 ? 6.286 3.413 -16.093 1.00 40.25 229 ILE A N 1
ATOM 1884 C CA . ILE A 1 229 ? 5.676 2.119 -15.809 1.00 40.25 229 ILE A CA 1
ATOM 1885 C C . ILE A 1 229 ? 6.176 1.751 -14.409 1.00 40.25 229 ILE A C 1
ATOM 1887 O O . ILE A 1 229 ? 7.352 1.439 -14.230 1.00 40.25 229 ILE A O 1
ATOM 1891 N N . ASP A 1 230 ? 5.274 1.903 -13.444 1.00 36.25 230 ASP A N 1
ATOM 1892 C CA . ASP A 1 230 ? 5.429 1.685 -12.004 1.00 36.25 230 ASP A CA 1
ATOM 1893 C C . ASP A 1 230 ? 6.472 2.547 -11.271 1.00 36.25 230 ASP A C 1
ATOM 1895 O O . ASP A 1 230 ? 7.575 2.133 -10.926 1.00 36.25 230 ASP A O 1
ATOM 1899 N N . THR A 1 231 ? 6.033 3.745 -10.886 1.00 32.34 231 THR A N 1
ATOM 1900 C CA . THR A 1 231 ? 6.259 4.203 -9.508 1.00 32.34 231 THR A CA 1
ATOM 1901 C C . THR A 1 231 ? 4.896 4.533 -8.904 1.00 32.34 231 THR A C 1
ATOM 1903 O O . THR A 1 231 ? 4.203 5.396 -9.454 1.00 32.34 231 THR A O 1
ATOM 1906 N N . PRO A 1 232 ? 4.477 3.891 -7.801 1.00 31.38 232 PRO A N 1
ATOM 1907 C CA . PRO A 1 232 ? 3.260 4.260 -7.093 1.00 31.38 232 PRO A CA 1
ATOM 1908 C C . PRO A 1 232 ? 3.362 5.710 -6.619 1.00 31.38 232 PRO A C 1
ATOM 1910 O O . PRO A 1 232 ? 4.026 6.020 -5.631 1.00 31.38 232 PRO A O 1
ATOM 1913 N N . ARG A 1 233 ? 2.691 6.623 -7.324 1.00 31.38 233 ARG A N 1
ATOM 1914 C CA . ARG A 1 233 ? 2.395 7.936 -6.766 1.00 31.38 233 ARG A CA 1
ATOM 1915 C C . ARG A 1 233 ? 1.326 7.694 -5.706 1.00 31.38 233 ARG A C 1
ATOM 1917 O O . ARG A 1 233 ? 0.191 7.347 -6.026 1.00 31.38 233 ARG A O 1
ATOM 1924 N N . ALA A 1 234 ? 1.717 7.804 -4.437 1.00 29.45 234 ALA A N 1
ATOM 1925 C CA . ALA A 1 234 ? 0.759 8.062 -3.378 1.00 29.45 234 ALA A CA 1
ATOM 1926 C C . ALA A 1 234 ? -0.037 9.299 -3.805 1.00 29.45 234 ALA A C 1
ATOM 1928 O O . ALA A 1 234 ? 0.559 10.325 -4.138 1.00 29.45 234 ALA A O 1
ATOM 1929 N N . ALA A 1 235 ? -1.355 9.135 -3.879 1.00 23.91 235 ALA A N 1
ATOM 1930 C CA . ALA A 1 235 ? -2.294 10.220 -4.077 1.00 23.91 235 ALA A CA 1
ATOM 1931 C C . ALA A 1 235 ? -1.921 11.391 -3.155 1.00 23.91 235 ALA A C 1
ATOM 1933 O O . ALA A 1 235 ? -1.760 11.198 -1.947 1.00 23.91 235 ALA A O 1
ATOM 1934 N N . THR A 1 236 ? -1.718 12.560 -3.755 1.00 28.64 236 THR A N 1
ATOM 1935 C CA . THR A 1 236 ? -2.135 13.819 -3.132 1.00 28.64 236 THR A CA 1
ATOM 1936 C C . THR A 1 236 ? -3.645 13.804 -3.003 1.00 28.64 236 THR A C 1
ATOM 1938 O O . THR A 1 236 ? -4.277 13.390 -4.005 1.00 28.64 236 THR A O 1
#

Solvent-accessible surface area (backbone atoms only — not comparable to full-atom values): 14291 Å² total; per-residue (Å²): 126,88,78,51,70,65,61,51,51,50,50,50,56,41,51,76,69,68,52,52,72,70,53,49,54,52,30,51,52,39,49,51,51,51,28,56,73,54,78,64,52,58,78,85,84,49,58,70,66,58,52,48,52,52,54,46,46,39,48,67,77,65,60,48,54,52,69,56,53,50,52,41,51,53,32,48,54,45,43,38,54,72,70,68,63,48,86,73,74,89,75,92,67,83,71,58,74,78,76,81,79,72,84,75,80,74,84,51,64,56,43,65,44,45,66,36,91,89,69,40,71,42,78,45,78,41,63,72,84,49,48,66,59,48,53,53,38,42,49,54,37,45,54,52,48,57,60,46,62,71,39,87,72,46,64,32,30,70,70,57,68,75,50,41,73,75,37,76,62,44,37,73,36,72,87,51,45,46,60,56,54,38,98,60,69,42,68,36,90,88,76,74,43,33,18,39,44,61,52,61,67,70,56,58,55,50,54,50,54,51,50,38,60,75,66,68,54,85,69,94,81,79,88,79,75,86,54,60,67,57,64,88,72,74,81,128

Secondary structure (DSSP, 8-state):
-PPPHHHHHHHHHHHHTT--HHHHHHHHHHHHHHHHHTTT--TTT--HHHHHHHHHHHHHTS---HHHHHHHHHHHHHIIIIII---PPPP---PPP-------TTSSSEEEE-S-TTS--EEEEPPGGGHHHHHHHHHHHHHHHHHHHTSTTEEEE---HHHHHH-TTGGGSGGGS-SSB-SS-EE-TTT-SEEEPBPPHHHHHHHHHHHHHHTT--S---------TT------

Sequence (236 aa):
MKGSKFLDHVREVIRTNHFSYSTEKTYIIWLYRFIIFHNKEHPKDMGTKEISEFLTYLAVERKVSASTQNQALNALAFVYKKVLKITLDDFDFKHAKIGKRLPVVFSRDEIIIRGGKGNNDRRTLLSRLLIPQLKRQIEKSKIKLEENMLVKEFKGTSISEALERKYPNASKELAWKYISPSRKPAIDPRSGKLKQHCRHESFLQKTVKNAIRNAEITKIVRLYNTALIDTPRAAT

pLDDT: mean 80.78, std 15.7, range [23.91, 96.0]

Mean predicted aligned error: 14.55 Å

Radius of gyration: 24.94 Å; Cα contacts (8 Å, |Δi|>4): 227; chains: 1; bounding box: 57×34×75 Å

Foldseek 3Di:
DPDDPLLVLVLVLCVVVVHDPVLNVLLSVLVVVLCVVVVNDDVLVDALVSLVVVLVCCCPVVVDDLVSSVSSVVSSCCCVVRVVVHDHPDDPDPRRDDPPPDPDPCPDQKAWQALPVVRDIDIDGHPPVCVVVLVVLLVVQVVVLVVQVVPPQELAADDDPVVCVVPVCLRSDSQQTQSAWDPAFDQDPVPRGGYIYHPDPVVVQVVVVVVCVVVVPPDDDDDDDDRRRDDDDDDD